Protein AF-U2TZR5-F1 (afdb_monomer)

pLDDT: mean 85.79, std 20.4, range [24.5, 98.44]

Secondary structure (DSSP, 8-state):
-----------TTSS--S---SS----SS-------HHHHHHH-SEEEHHHHHHTSS-HHHHHHHHHHHHHTTSEEEEETTEEEE-SGGGTTPPPPHHHHHHHH-TT-EE-THHHHHHHT--SS--SEEEEE-SS--S-EEETTEEEEE-S--TT--EEEEE-SSSEEEEE-HHHHHHHHHH-GGGTTSHHHHHHHHHT-S---HHHHHHHHHHH-HHHHHHHHHHHHHTTTTTT--HHHHHHHHHH--S--EESSS--SSPPPEETTTTEE-SS-HHHHHHTS---

Radius of gyration: 23.78 Å; Cα contacts (8 Å, |Δi|>4): 477; chains: 1; bounding box: 52×68×62 Å

Nearest PDB structures (foldseek):
  6y8q-assembly3_C  TM=6.034E-01  e=3.658E-07  Streptococcus agalactiae
  4v8m-assembly1_AU  TM=4.700E-01  e=5.385E-01  Trypanosoma brucei brucei TREU927
  4v5o-assembly2_B8  TM=5.697E-01  e=1.420E+00  Tetrahymena thermophila
  6hlu-assembly1_B  TM=2.955E-01  e=1.341E+00  Chlorobaculum tepidum
  3qfi-assembly1_A  TM=4.313E-01  e=9.327E+00  Enterococcus faecalis

Solvent-accessible surface area (backbone atoms only — not comparable to full-atom values): 16347 Å² total; per-residue (Å²): 139,85,82,87,82,82,89,79,89,82,70,95,78,80,83,84,83,83,84,76,68,98,63,88,81,79,85,85,77,90,75,73,55,77,46,56,70,72,59,50,37,49,72,39,54,38,40,28,54,67,60,52,39,72,38,34,86,44,51,70,59,50,50,53,51,48,55,50,32,41,76,70,57,37,27,46,77,58,50,96,59,33,34,31,30,33,28,73,86,30,46,94,50,85,78,61,65,68,48,47,48,36,37,71,30,82,76,25,29,25,29,35,40,35,21,30,50,73,72,72,29,40,76,69,88,76,59,52,47,30,24,19,23,87,78,50,85,68,63,51,62,51,96,84,32,37,38,38,51,75,44,60,43,82,88,64,52,64,43,81,42,82,52,97,91,49,76,42,41,21,38,31,74,48,46,32,42,53,44,11,52,74,37,10,78,66,21,77,26,49,59,43,21,43,29,16,52,38,51,54,82,69,68,60,66,67,66,29,48,56,55,31,66,76,74,30,37,66,43,22,24,52,52,40,50,52,45,64,78,37,21,76,79,49,65,55,54,70,67,58,53,49,56,31,55,73,51,42,70,91,62,78,35,67,47,46,76,66,74,84,61,65,62,16,68,44,74,93,43,35,26,35,36,27,34,37,57,71,61,56,53,68,35,50,53,81,131

Mean predicted aligned error: 9.09 Å

Structure (mmCIF, N/CA/C/O backbone):
data_AF-U2TZR5-F1
#
_entry.id   AF-U2TZR5-F1
#
loop_
_atom_site.group_PDB
_atom_site.id
_atom_site.type_symbol
_atom_site.label_atom_id
_atom_site.label_alt_id
_atom_site.label_comp_id
_atom_site.label_asym_id
_atom_site.label_entity_id
_atom_site.label_seq_id
_atom_site.pdbx_PDB_ins_code
_atom_site.Cartn_x
_atom_site.Cartn_y
_atom_site.Cartn_z
_atom_site.occupancy
_atom_site.B_iso_or_equiv
_atom_site.auth_seq_id
_atom_site.auth_comp_id
_atom_site.auth_asym_id
_atom_site.auth_atom_id
_atom_site.pdbx_PDB_model_num
ATOM 1 N N . MET A 1 1 ? 29.281 -45.669 33.051 1.00 38.19 1 MET A N 1
ATOM 2 C CA . MET A 1 1 ? 28.659 -46.250 31.844 1.00 38.19 1 MET A CA 1
ATOM 3 C C . MET A 1 1 ? 28.143 -45.083 31.030 1.00 38.19 1 MET A C 1
ATOM 5 O O . MET A 1 1 ? 27.002 -44.676 31.190 1.00 38.19 1 MET A O 1
ATOM 9 N N . ASP A 1 2 ? 29.048 -44.494 30.255 1.00 24.50 2 ASP A N 1
ATOM 10 C CA . ASP A 1 2 ? 28.760 -43.430 29.301 1.00 24.50 2 ASP A CA 1
ATOM 11 C C . ASP A 1 2 ? 28.248 -44.060 28.008 1.00 24.50 2 ASP A C 1
ATOM 13 O O . ASP A 1 2 ? 28.878 -44.978 27.479 1.00 24.50 2 ASP A O 1
ATOM 17 N N . VAL A 1 3 ? 27.125 -43.567 27.488 1.00 27.56 3 VAL A N 1
ATOM 18 C CA . VAL A 1 3 ? 26.681 -43.881 26.127 1.00 27.56 3 VAL A CA 1
ATOM 19 C C . VAL A 1 3 ? 26.650 -42.586 25.335 1.00 27.56 3 VAL A C 1
ATOM 21 O O . VAL A 1 3 ? 25.761 -41.749 25.458 1.00 27.56 3 VAL A O 1
ATOM 24 N N . ILE A 1 4 ? 27.696 -42.448 24.531 1.00 26.19 4 ILE A N 1
ATOM 25 C CA . ILE A 1 4 ? 27.859 -41.486 23.451 1.00 26.19 4 ILE A CA 1
ATOM 26 C C . ILE A 1 4 ? 26.899 -41.883 22.324 1.00 26.19 4 ILE A C 1
ATOM 28 O O . ILE A 1 4 ? 26.970 -43.008 21.832 1.00 26.19 4 ILE A O 1
ATOM 32 N N . VAL A 1 5 ? 26.066 -40.952 21.858 1.00 29.94 5 VAL A N 1
ATOM 33 C CA . VAL A 1 5 ? 25.403 -41.056 20.549 1.00 29.94 5 VAL A CA 1
ATOM 34 C C . VAL A 1 5 ? 25.753 -39.808 19.741 1.00 29.94 5 VAL A C 1
ATOM 36 O O . VAL A 1 5 ? 25.365 -38.691 20.075 1.00 29.94 5 VAL A O 1
ATOM 39 N N . ARG A 1 6 ? 26.554 -40.017 18.694 1.00 25.86 6 ARG A N 1
ATOM 40 C CA . ARG A 1 6 ? 26.785 -39.093 17.572 1.00 25.86 6 ARG A CA 1
ATOM 41 C C . ARG A 1 6 ? 25.861 -39.484 16.409 1.00 25.86 6 ARG A C 1
ATOM 43 O O . ARG A 1 6 ? 25.308 -40.579 16.451 1.00 25.86 6 ARG A O 1
ATOM 50 N N . VAL A 1 7 ? 25.879 -38.651 15.351 1.00 27.39 7 VAL A N 1
ATOM 51 C CA . VAL A 1 7 ? 25.349 -38.849 13.972 1.00 27.39 7 VAL A CA 1
ATOM 52 C C . VAL A 1 7 ? 23.931 -38.245 13.806 1.00 27.39 7 VAL A C 1
ATOM 54 O O . VAL A 1 7 ? 23.045 -38.584 14.572 1.00 27.39 7 VAL A O 1
ATOM 57 N N . ASP A 1 8 ? 23.586 -37.329 12.887 1.00 27.11 8 ASP A N 1
ATOM 58 C CA . ASP A 1 8 ? 24.274 -36.698 11.749 1.00 27.11 8 ASP A CA 1
ATOM 59 C C . ASP A 1 8 ? 23.572 -35.396 11.303 1.00 27.11 8 ASP A C 1
ATOM 61 O O . ASP A 1 8 ? 22.399 -35.147 11.584 1.00 27.11 8 ASP A O 1
ATOM 65 N N . ALA A 1 9 ? 24.309 -34.582 10.543 1.00 32.75 9 ALA A N 1
ATOM 66 C CA . ALA A 1 9 ? 23.881 -33.338 9.914 1.00 32.75 9 ALA A CA 1
ATOM 67 C C . ALA A 1 9 ? 22.768 -33.536 8.860 1.00 32.75 9 ALA A C 1
ATOM 69 O O . ALA A 1 9 ? 23.010 -33.994 7.742 1.00 32.75 9 ALA A O 1
ATOM 70 N N . ILE A 1 10 ? 21.548 -33.091 9.170 1.00 33.12 10 ILE A N 1
ATOM 71 C CA . ILE A 1 10 ? 20.431 -33.056 8.216 1.00 33.12 10 ILE A CA 1
ATOM 72 C C . ILE A 1 10 ? 20.417 -31.709 7.473 1.00 33.12 10 ILE A C 1
ATOM 74 O O . ILE A 1 10 ? 19.797 -30.729 7.866 1.00 33.12 10 ILE A O 1
ATOM 78 N N . ASN A 1 11 ? 21.174 -31.698 6.376 1.00 30.70 11 ASN A N 1
ATOM 79 C CA . ASN A 1 11 ? 20.812 -31.217 5.038 1.00 30.70 11 ASN A CA 1
ATOM 80 C C . ASN A 1 11 ? 19.873 -29.984 4.917 1.00 30.70 11 ASN A C 1
ATOM 82 O O . ASN A 1 11 ? 18.652 -30.098 4.801 1.00 30.70 11 ASN A O 1
ATOM 86 N N . VAL A 1 12 ? 20.485 -28.803 4.766 1.00 31.59 12 VAL A N 1
ATOM 87 C CA . VAL A 1 12 ? 19.893 -27.463 4.524 1.00 31.59 12 VAL A CA 1
ATOM 88 C C . VAL A 1 12 ? 19.265 -27.311 3.111 1.00 31.59 12 VAL A C 1
ATOM 90 O O . VAL A 1 12 ? 19.147 -26.218 2.569 1.00 31.59 12 VAL A O 1
ATOM 93 N N . LYS A 1 13 ? 18.824 -28.400 2.465 1.00 29.19 13 LYS A N 1
ATOM 94 C CA . LYS A 1 13 ? 18.259 -28.383 1.094 1.00 29.19 13 LYS A CA 1
ATOM 95 C C . LYS A 1 13 ? 16.731 -28.467 1.000 1.00 29.19 13 LYS A C 1
ATOM 97 O O . LYS A 1 13 ? 16.208 -28.547 -0.107 1.00 29.19 13 LYS A O 1
ATOM 102 N N . LYS A 1 14 ? 15.992 -28.413 2.113 1.00 28.45 14 LYS A N 1
ATOM 103 C CA . LYS A 1 14 ? 14.524 -28.600 2.104 1.00 28.45 14 LYS A CA 1
ATOM 104 C C . LYS A 1 14 ? 13.657 -27.334 2.209 1.00 28.45 14 LYS A C 1
ATOM 106 O O . LYS A 1 14 ? 12.441 -27.464 2.214 1.00 28.45 14 LYS A O 1
ATOM 111 N N . LEU A 1 15 ? 14.231 -26.127 2.211 1.00 28.73 15 LEU A N 1
ATOM 112 C CA . LEU A 1 15 ? 13.479 -24.871 2.431 1.00 28.73 15 LEU A CA 1
ATOM 113 C C . LEU A 1 15 ? 13.292 -23.962 1.197 1.00 28.73 15 LEU A C 1
ATOM 115 O O . LEU A 1 15 ? 12.726 -22.884 1.319 1.00 28.73 15 LEU A O 1
ATOM 119 N N . LEU A 1 16 ? 13.694 -24.387 -0.007 1.00 27.88 16 LEU A N 1
ATOM 120 C CA . LEU A 1 16 ? 13.649 -23.544 -1.221 1.00 27.88 16 LEU A CA 1
ATOM 121 C C . LEU A 1 16 ? 12.612 -23.968 -2.279 1.00 27.88 16 LEU A C 1
ATOM 123 O O . LEU A 1 16 ? 12.801 -23.714 -3.465 1.00 27.88 16 LEU A O 1
ATOM 127 N N . THR A 1 17 ? 11.501 -24.601 -1.886 1.00 28.70 17 THR A N 1
ATOM 128 C CA . THR A 1 17 ? 10.554 -25.180 -2.868 1.00 28.70 17 THR A CA 1
ATOM 129 C C . THR A 1 17 ? 9.122 -24.649 -2.773 1.00 28.70 17 THR A C 1
ATOM 131 O O . THR A 1 17 ? 8.192 -25.436 -2.891 1.00 28.70 17 THR A O 1
ATOM 134 N N . TYR A 1 18 ? 8.900 -23.336 -2.596 1.00 30.80 18 TYR A N 1
ATOM 135 C CA . TYR A 1 18 ? 7.525 -22.808 -2.736 1.00 30.80 18 TYR A CA 1
ATOM 136 C C . TYR A 1 18 ? 7.329 -21.399 -3.333 1.00 30.80 18 TYR A C 1
ATOM 138 O O . TYR A 1 18 ? 6.230 -20.863 -3.281 1.00 30.80 18 TYR A O 1
ATOM 146 N N . TYR A 1 19 ? 8.321 -20.819 -4.014 1.00 29.78 19 TYR A N 1
ATOM 147 C CA . TYR A 1 19 ? 8.097 -19.625 -4.847 1.00 29.78 19 TYR A CA 1
ATOM 148 C C . TYR A 1 19 ? 8.515 -19.890 -6.295 1.00 29.78 19 TYR A C 1
ATOM 150 O O . TYR A 1 19 ? 9.566 -19.456 -6.761 1.00 29.78 19 TYR A O 1
ATOM 158 N N . ARG A 1 20 ? 7.678 -20.638 -7.024 1.00 27.80 20 ARG A N 1
ATOM 159 C CA . ARG A 1 20 ? 7.744 -20.709 -8.488 1.00 27.80 20 ARG A CA 1
ATOM 160 C C . ARG A 1 20 ? 6.807 -19.656 -9.075 1.00 27.80 20 ARG A C 1
ATOM 162 O O . ARG A 1 20 ? 5.588 -19.762 -8.977 1.00 27.80 20 ARG A O 1
ATOM 169 N N . ASN A 1 21 ? 7.414 -18.667 -9.724 1.00 33.78 21 ASN A N 1
ATOM 170 C CA . ASN A 1 21 ? 6.799 -17.903 -10.804 1.00 33.78 21 ASN A CA 1
ATOM 171 C C . ASN A 1 21 ? 6.035 -18.845 -11.754 1.00 33.78 21 ASN A C 1
ATOM 173 O O . ASN A 1 21 ? 6.522 -19.949 -12.020 1.00 33.78 21 ASN A O 1
ATOM 177 N N . PRO A 1 22 ? 4.917 -18.417 -12.363 1.00 31.11 22 PRO A N 1
ATOM 178 C CA . PRO A 1 22 ? 4.344 -19.106 -13.508 1.00 31.11 22 PRO A CA 1
ATOM 179 C C . PRO A 1 22 ? 5.190 -18.803 -14.756 1.00 31.11 22 PRO A C 1
ATOM 181 O O . PRO A 1 22 ? 4.712 -18.239 -15.731 1.00 31.11 22 PRO A O 1
ATOM 184 N N . CYS A 1 23 ? 6.467 -19.175 -14.711 1.00 31.94 23 CYS A N 1
ATOM 185 C CA . CYS A 1 23 ? 7.265 -19.479 -15.884 1.00 31.94 23 CYS A CA 1
ATOM 186 C C . CYS A 1 23 ? 7.566 -20.970 -15.773 1.00 31.94 23 CYS A C 1
ATOM 188 O O . CYS A 1 23 ? 8.362 -21.419 -14.946 1.00 31.94 23 CYS A O 1
ATOM 190 N N . ILE A 1 24 ? 6.799 -21.726 -16.549 1.00 35.75 24 ILE A N 1
ATOM 191 C CA . ILE A 1 24 ? 6.865 -23.170 -16.735 1.00 35.75 24 ILE A CA 1
ATOM 192 C C . ILE A 1 24 ? 8.331 -23.620 -16.745 1.00 35.75 24 ILE A C 1
ATOM 194 O O . ILE A 1 24 ? 9.105 -23.243 -17.617 1.00 35.75 24 ILE A O 1
ATOM 198 N N . SER A 1 25 ? 8.708 -24.428 -15.757 1.00 29.80 25 SER A N 1
ATOM 199 C CA . SER A 1 25 ? 9.987 -25.134 -15.718 1.00 29.80 25 SER A CA 1
ATOM 200 C C . SER A 1 25 ? 9.704 -26.630 -15.714 1.00 29.80 25 SER A C 1
ATOM 202 O O . SER A 1 25 ? 9.516 -27.249 -14.663 1.00 29.80 25 SER A O 1
ATOM 204 N N . PHE A 1 26 ? 9.671 -27.189 -16.922 1.00 31.67 26 PHE A N 1
ATOM 205 C CA . PHE A 1 26 ? 9.946 -28.599 -17.159 1.00 31.67 26 PHE A CA 1
ATOM 206 C C . PHE A 1 26 ? 11.446 -28.738 -17.426 1.00 31.67 26 PHE A C 1
ATOM 208 O O . PHE A 1 26 ? 12.016 -27.986 -18.215 1.00 31.67 26 PHE A O 1
ATOM 215 N N . GLY A 1 27 ? 12.093 -29.633 -16.684 1.00 31.28 27 GLY A N 1
ATOM 216 C CA . GLY A 1 27 ? 13.523 -29.881 -16.788 1.00 31.28 27 GLY A CA 1
ATOM 217 C C . GLY A 1 27 ? 13.908 -30.641 -18.057 1.00 31.28 27 GLY A C 1
ATOM 218 O O . GLY A 1 27 ? 13.081 -31.322 -18.657 1.00 31.28 27 GLY A O 1
ATOM 219 N N . LEU A 1 28 ? 15.214 -30.571 -18.335 1.00 35.19 28 LEU A N 1
ATOM 220 C CA . LEU A 1 28 ? 16.012 -31.222 -19.385 1.00 35.19 28 LEU A CA 1
ATOM 221 C C . LEU A 1 28 ? 16.223 -30.381 -20.661 1.00 35.19 28 LEU A C 1
ATOM 223 O O . LEU A 1 28 ? 15.326 -30.187 -21.470 1.00 35.19 28 LEU A O 1
ATOM 227 N N . ARG A 1 29 ? 17.502 -30.002 -20.841 1.00 28.61 29 ARG A N 1
ATOM 228 C CA . ARG A 1 29 ? 18.141 -29.209 -21.914 1.00 28.61 29 ARG A CA 1
ATOM 229 C C . ARG A 1 29 ? 17.948 -27.695 -21.805 1.00 28.61 29 ARG A C 1
ATOM 231 O O . ARG A 1 29 ? 16.848 -27.187 -21.646 1.00 28.61 29 ARG A O 1
ATOM 238 N N . GLY A 1 30 ? 19.076 -26.985 -21.857 1.00 39.75 30 GLY A N 1
ATOM 239 C CA . GLY A 1 30 ? 19.127 -25.531 -21.834 1.00 39.75 30 GLY A CA 1
ATOM 240 C C . GLY A 1 30 ? 18.366 -24.951 -23.016 1.00 39.75 30 GLY A C 1
ATOM 241 O O . GLY A 1 30 ? 18.869 -24.946 -24.132 1.00 39.75 30 GLY A O 1
ATOM 242 N N . ASN A 1 31 ? 17.174 -24.435 -22.750 1.00 36.97 31 ASN A N 1
ATOM 243 C CA . ASN A 1 31 ? 16.564 -23.444 -23.613 1.00 36.97 31 ASN A CA 1
ATOM 244 C C . ASN A 1 31 ? 17.063 -22.092 -23.121 1.00 36.97 31 ASN A C 1
ATOM 246 O O . ASN A 1 31 ? 16.508 -21.497 -22.199 1.00 36.97 31 ASN A O 1
ATOM 250 N N . ILE A 1 32 ? 18.164 -21.644 -23.719 1.00 47.19 32 ILE A N 1
ATOM 251 C CA . ILE A 1 32 ? 18.474 -20.220 -23.799 1.00 47.19 32 ILE A CA 1
ATOM 252 C C . ILE A 1 32 ? 17.207 -19.595 -24.392 1.00 47.19 32 ILE A C 1
ATOM 254 O O . ILE A 1 32 ? 16.801 -19.968 -25.494 1.00 47.19 32 ILE A O 1
ATOM 258 N N . CYS A 1 33 ? 16.504 -18.749 -23.635 1.00 46.06 33 CYS A N 1
ATOM 259 C CA . CYS A 1 33 ? 15.428 -17.947 -24.206 1.00 46.06 33 CYS A CA 1
ATOM 260 C C . CYS A 1 33 ? 16.076 -17.047 -25.255 1.00 46.06 33 CYS A C 1
ATOM 262 O O . CYS A 1 33 ? 16.624 -16.008 -24.916 1.00 46.06 33 CYS A O 1
ATOM 264 N N . ASN A 1 34 ? 16.056 -17.476 -26.512 1.00 63.62 34 ASN A N 1
ATOM 265 C CA . ASN A 1 34 ? 16.569 -16.702 -27.624 1.00 63.62 34 ASN A CA 1
ATOM 266 C C . ASN A 1 34 ? 15.478 -15.721 -28.050 1.00 63.62 34 ASN A C 1
ATOM 268 O O . ASN A 1 34 ? 14.636 -16.026 -28.896 1.00 63.62 34 ASN A O 1
ATOM 272 N N . MET A 1 35 ? 15.420 -14.580 -27.369 1.00 78.62 35 MET A N 1
ATOM 273 C CA . MET A 1 35 ? 14.484 -13.515 -27.700 1.00 78.62 35 MET A CA 1
ATOM 274 C C . MET A 1 35 ? 15.238 -12.374 -28.364 1.00 78.62 35 MET A C 1
ATOM 276 O O . MET A 1 35 ? 16.292 -11.946 -27.898 1.00 78.62 35 MET A O 1
ATOM 280 N N . LYS A 1 36 ? 14.673 -11.825 -29.440 1.00 88.81 36 LYS A N 1
ATOM 281 C CA . LYS A 1 36 ? 15.220 -10.607 -30.041 1.00 88.81 36 LYS A CA 1
ATOM 282 C C . LYS A 1 36 ? 15.015 -9.430 -29.087 1.00 88.81 36 LYS A C 1
ATOM 284 O O . LYS A 1 36 ? 13.962 -9.299 -28.467 1.00 88.81 36 LYS A O 1
ATOM 289 N N . PHE A 1 37 ? 15.983 -8.518 -29.033 1.00 91.88 37 PHE A N 1
ATOM 290 C CA . PHE A 1 37 ? 15.908 -7.320 -28.190 1.00 91.88 37 PHE A CA 1
ATOM 291 C C . PHE A 1 37 ? 14.620 -6.509 -28.408 1.00 91.88 37 PHE A C 1
ATOM 293 O O . PHE A 1 37 ? 13.953 -6.130 -27.448 1.00 91.88 37 PHE A O 1
ATOM 300 N N . THR A 1 38 ? 14.236 -6.283 -29.669 1.00 91.50 38 THR A N 1
ATOM 301 C CA . THR A 1 38 ? 13.017 -5.538 -30.030 1.00 91.50 38 THR A CA 1
ATOM 302 C C . THR A 1 38 ? 11.746 -6.234 -29.546 1.00 91.50 38 THR A C 1
ATOM 304 O O . THR A 1 38 ? 10.827 -5.585 -29.050 1.00 91.50 38 THR A O 1
ATOM 307 N N . GLU A 1 39 ? 11.715 -7.565 -29.617 1.00 91.88 39 GLU A N 1
ATOM 308 C CA . GLU A 1 39 ? 10.614 -8.369 -29.096 1.00 91.88 39 GLU A CA 1
ATOM 309 C C . GLU A 1 39 ? 10.519 -8.248 -27.570 1.00 91.88 39 GLU A C 1
ATOM 311 O O . GLU A 1 39 ? 9.428 -8.027 -27.040 1.00 91.88 39 GLU A O 1
ATOM 316 N N . TYR A 1 40 ? 11.652 -8.298 -26.863 1.00 92.69 40 TYR A N 1
ATOM 317 C CA . TYR A 1 40 ? 11.682 -8.174 -25.406 1.00 92.69 40 TYR A CA 1
ATOM 318 C C . TYR A 1 40 ? 11.085 -6.851 -24.930 1.00 92.69 40 TYR A C 1
ATOM 320 O O . TYR A 1 40 ? 10.188 -6.852 -24.081 1.00 92.69 40 TYR A O 1
ATOM 328 N N . ILE A 1 41 ? 11.541 -5.731 -25.500 1.00 93.19 41 ILE A N 1
ATOM 329 C CA . ILE A 1 41 ? 11.072 -4.398 -25.100 1.00 93.19 41 ILE A CA 1
ATOM 330 C C . ILE A 1 41 ? 9.608 -4.159 -25.505 1.00 93.19 41 ILE A C 1
ATOM 332 O O . ILE A 1 41 ? 8.894 -3.464 -24.800 1.00 93.19 41 ILE A O 1
ATOM 336 N N . SER A 1 42 ? 9.106 -4.811 -26.560 1.00 91.38 42 SER A N 1
ATOM 337 C CA . SER A 1 42 ? 7.679 -4.742 -26.927 1.00 91.38 42 SER A CA 1
ATOM 338 C C . SER A 1 42 ? 6.754 -5.500 -25.958 1.00 91.38 42 SER A C 1
ATOM 340 O O . SER A 1 42 ? 5.561 -5.201 -25.849 1.00 91.38 42 SER A O 1
ATOM 342 N N . LYS A 1 43 ? 7.294 -6.489 -25.229 1.00 90.44 43 LYS A N 1
ATOM 343 C CA . LYS A 1 43 ? 6.536 -7.325 -24.286 1.00 90.44 43 LYS A CA 1
ATOM 344 C C . LYS A 1 43 ? 6.620 -6.819 -22.848 1.00 90.44 43 LYS A C 1
ATOM 346 O O . LYS A 1 43 ? 5.615 -6.908 -22.145 1.00 90.44 43 LYS A O 1
ATOM 351 N N . HIS A 1 44 ? 7.748 -6.243 -22.437 1.00 90.38 44 HIS A N 1
ATOM 352 C CA . HIS A 1 44 ? 7.992 -5.814 -21.057 1.00 90.38 44 HIS A CA 1
ATOM 353 C C . HIS A 1 44 ? 8.051 -4.288 -20.946 1.00 90.38 44 HIS A C 1
ATOM 355 O O . HIS A 1 44 ? 8.993 -3.667 -21.433 1.00 90.38 44 HIS A O 1
ATOM 361 N N . GLN A 1 45 ? 7.067 -3.686 -20.268 1.00 91.62 45 GLN A N 1
ATOM 362 C CA . GLN A 1 45 ? 7.030 -2.230 -20.099 1.00 91.62 45 GLN A CA 1
ATOM 363 C C . GLN A 1 45 ? 8.080 -1.741 -19.103 1.00 91.62 45 GLN A C 1
ATOM 365 O O . GLN A 1 45 ? 8.707 -0.725 -19.355 1.00 91.62 45 GLN A O 1
ATOM 370 N N . ALA A 1 46 ? 8.290 -2.451 -17.995 1.00 93.94 46 ALA A N 1
ATOM 371 C CA . ALA A 1 46 ? 9.316 -2.149 -17.003 1.00 93.94 46 ALA A CA 1
ATOM 372 C C . ALA A 1 46 ? 10.149 -3.407 -16.734 1.00 93.94 46 ALA A C 1
ATOM 374 O O . ALA A 1 46 ? 9.604 -4.506 -16.625 1.00 93.94 46 ALA A O 1
ATOM 375 N N . PHE A 1 47 ? 11.473 -3.270 -16.681 1.00 94.56 47 PHE A N 1
ATOM 376 C CA . PHE A 1 47 ? 12.391 -4.399 -16.513 1.00 94.56 47 PHE A CA 1
ATOM 377 C C . PHE A 1 47 ? 13.771 -3.947 -16.037 1.00 94.56 47 PHE A C 1
ATOM 379 O O . PHE A 1 47 ? 14.149 -2.780 -16.151 1.00 94.56 47 PHE A O 1
ATOM 386 N N . THR A 1 48 ? 14.565 -4.890 -15.530 1.00 96.00 48 THR A N 1
ATOM 387 C CA . THR A 1 48 ? 15.951 -4.612 -15.149 1.00 96.00 48 THR A CA 1
ATOM 388 C C . THR A 1 48 ? 16.918 -4.870 -16.295 1.00 96.00 48 THR A C 1
ATOM 390 O O . THR A 1 48 ? 16.680 -5.709 -17.165 1.00 96.00 48 THR A O 1
ATOM 393 N N . THR A 1 49 ? 18.064 -4.187 -16.275 1.00 94.94 49 THR A N 1
ATOM 394 C CA . THR A 1 49 ? 19.165 -4.498 -17.198 1.00 94.94 49 THR A CA 1
ATOM 395 C C . THR A 1 49 ? 19.608 -5.952 -17.037 1.00 94.94 49 THR A C 1
ATOM 397 O O . THR A 1 49 ? 19.842 -6.617 -18.034 1.00 94.94 49 THR A O 1
ATOM 400 N N . GLY A 1 50 ? 19.661 -6.470 -15.805 1.00 93.25 50 GLY A N 1
ATOM 401 C CA . GLY A 1 50 ? 20.020 -7.868 -15.547 1.00 93.25 50 GLY A CA 1
ATOM 402 C C . GLY A 1 50 ? 19.046 -8.862 -16.183 1.00 93.25 50 GLY A C 1
ATOM 403 O O . GLY A 1 50 ? 19.488 -9.790 -16.853 1.00 93.25 50 GLY A O 1
ATOM 404 N N . ALA A 1 51 ? 17.735 -8.636 -16.039 1.00 92.81 51 ALA A N 1
ATOM 405 C CA . ALA A 1 51 ? 16.708 -9.482 -16.650 1.00 92.81 51 ALA A CA 1
ATOM 406 C C . ALA A 1 51 ? 16.766 -9.441 -18.183 1.00 92.81 51 ALA A C 1
ATOM 408 O O . ALA A 1 51 ? 16.681 -10.485 -18.822 1.00 92.81 51 ALA A O 1
ATOM 409 N N . LEU A 1 52 ? 16.984 -8.253 -18.759 1.00 94.69 52 LEU A N 1
ATOM 410 C CA . LEU A 1 52 ? 17.199 -8.106 -20.195 1.00 94.69 52 LEU A CA 1
ATOM 411 C C . LEU A 1 52 ? 18.423 -8.913 -20.649 1.00 94.69 52 LEU A C 1
ATOM 413 O O . LEU A 1 52 ? 18.295 -9.721 -21.557 1.00 94.69 52 LEU A O 1
ATOM 417 N N . MET A 1 53 ? 19.589 -8.736 -20.019 1.00 94.00 53 MET A N 1
ATOM 418 C CA . MET A 1 53 ? 20.813 -9.442 -20.432 1.00 94.00 53 MET A CA 1
ATOM 419 C C . MET A 1 53 ? 20.684 -10.961 -20.294 1.00 94.00 53 MET A C 1
ATOM 421 O O . MET A 1 53 ? 21.188 -11.689 -21.140 1.00 94.00 53 MET A O 1
ATOM 425 N N . ALA A 1 54 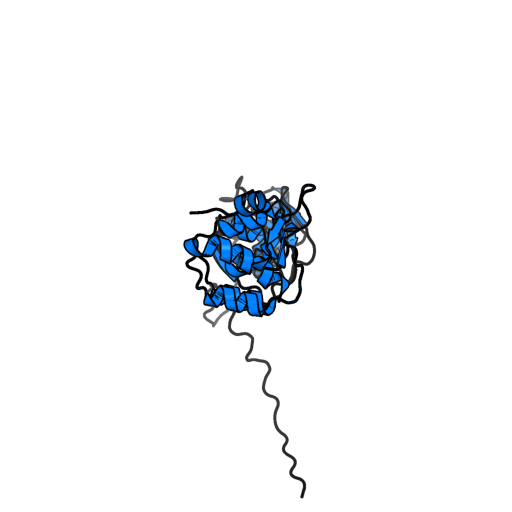? 19.990 -11.438 -19.259 1.00 91.81 54 ALA A N 1
ATOM 426 C CA . ALA A 1 54 ? 19.740 -12.862 -19.049 1.00 91.81 54 ALA A CA 1
ATOM 427 C C . ALA A 1 54 ? 18.790 -13.480 -20.092 1.00 91.81 54 ALA A C 1
ATOM 429 O O . ALA A 1 54 ? 18.787 -14.695 -20.266 1.00 91.81 54 ALA A O 1
ATOM 430 N N . ALA A 1 55 ? 17.982 -12.661 -20.770 1.00 91.19 55 ALA A N 1
ATOM 431 C CA . ALA A 1 55 ? 17.031 -13.096 -21.789 1.00 91.19 55 ALA A CA 1
ATOM 432 C C . ALA A 1 55 ? 17.587 -13.035 -23.224 1.00 91.19 55 ALA A C 1
ATOM 434 O O . ALA A 1 55 ? 16.831 -13.271 -24.162 1.00 91.19 55 ALA A O 1
ATOM 435 N N . MET A 1 56 ? 18.858 -12.661 -23.407 1.00 90.69 56 MET A N 1
ATOM 436 C CA . MET A 1 56 ? 19.486 -12.454 -24.717 1.00 90.69 56 MET A CA 1
ATOM 437 C C . MET A 1 56 ? 20.612 -13.468 -24.944 1.00 90.69 56 MET A C 1
ATOM 439 O O . MET A 1 56 ? 21.336 -13.808 -24.012 1.00 90.69 56 MET A O 1
ATOM 443 N N . ASP A 1 57 ? 20.826 -13.873 -26.198 1.00 86.06 57 ASP A N 1
ATOM 444 C CA . ASP A 1 57 ? 21.920 -14.785 -26.578 1.00 86.06 57 ASP A CA 1
ATOM 445 C C . ASP A 1 57 ? 23.316 -14.186 -26.347 1.00 86.06 57 ASP A C 1
ATOM 447 O O . ASP A 1 57 ? 24.258 -14.882 -25.973 1.00 86.06 57 ASP A O 1
ATOM 451 N N . SER A 1 58 ? 23.464 -12.882 -26.600 1.00 90.12 58 SER A N 1
ATOM 452 C CA . SER A 1 58 ? 24.727 -12.156 -26.464 1.00 90.12 58 SER A CA 1
ATOM 453 C C . SER A 1 58 ? 24.532 -10.916 -25.591 1.00 90.12 58 SER A C 1
ATOM 455 O O . SER A 1 58 ? 24.002 -9.907 -26.072 1.00 90.12 58 SER A O 1
ATOM 457 N N . PRO A 1 59 ? 24.995 -10.942 -24.326 1.00 89.06 59 PRO A N 1
ATOM 458 C CA . PRO A 1 59 ? 24.924 -9.788 -23.432 1.00 89.06 59 PRO A CA 1
ATOM 459 C C . PRO A 1 59 ? 25.643 -8.552 -23.988 1.00 89.06 59 PRO A C 1
ATOM 461 O O . PRO A 1 59 ? 25.174 -7.431 -23.820 1.00 89.06 59 PRO A O 1
ATOM 464 N N . VAL A 1 60 ? 26.753 -8.749 -24.708 1.00 90.69 60 VAL A N 1
ATOM 465 C CA . VAL A 1 60 ? 27.527 -7.654 -25.317 1.00 90.69 60 VAL A CA 1
ATOM 466 C C . VAL A 1 60 ? 26.725 -6.964 -26.423 1.00 90.69 60 VAL A C 1
ATOM 468 O O . VAL A 1 60 ? 26.648 -5.735 -26.457 1.00 90.69 60 VAL A O 1
ATOM 471 N N . ALA A 1 61 ? 26.086 -7.741 -27.305 1.00 91.50 61 ALA A N 1
ATOM 472 C CA . ALA A 1 61 ? 25.235 -7.188 -28.358 1.00 91.50 61 ALA A CA 1
ATOM 473 C C . ALA A 1 61 ? 23.992 -6.503 -27.768 1.00 91.50 61 ALA A C 1
ATOM 475 O O . ALA A 1 61 ? 23.643 -5.394 -28.174 1.00 91.50 61 ALA A O 1
ATOM 476 N N . ALA A 1 62 ? 23.368 -7.119 -26.759 1.00 92.75 62 ALA A N 1
ATOM 477 C CA . ALA A 1 62 ? 22.224 -6.550 -26.056 1.00 92.75 62 ALA A CA 1
ATOM 478 C C . ALA A 1 62 ? 22.568 -5.229 -25.350 1.00 92.75 62 ALA A C 1
ATOM 480 O O . ALA A 1 62 ? 21.751 -4.309 -25.329 1.00 92.75 62 ALA A O 1
ATOM 481 N N . GLU A 1 63 ? 23.782 -5.084 -24.814 1.00 93.62 63 GLU A N 1
ATOM 482 C CA . GLU A 1 63 ? 24.234 -3.825 -24.224 1.00 93.62 63 GLU A CA 1
ATOM 483 C C . GLU A 1 63 ? 24.389 -2.717 -25.273 1.00 93.62 63 GLU A C 1
ATOM 485 O O . GLU A 1 63 ? 23.955 -1.585 -25.040 1.00 93.62 63 GLU A O 1
ATOM 490 N N . GLN A 1 64 ? 24.958 -3.028 -26.442 1.00 94.31 64 GLN A N 1
ATOM 491 C CA . GLN A 1 64 ? 25.044 -2.073 -27.551 1.00 94.31 64 GLN A CA 1
ATOM 492 C C . GLN A 1 64 ? 23.646 -1.646 -28.023 1.00 94.31 64 GLN A C 1
ATOM 494 O O . GLN A 1 64 ? 23.365 -0.448 -28.099 1.00 94.31 64 GLN A O 1
ATOM 499 N N . GLN A 1 65 ? 22.740 -2.607 -28.225 1.00 94.94 65 GLN A N 1
ATOM 500 C CA . GLN A 1 65 ? 21.348 -2.344 -28.602 1.00 94.94 65 GLN A CA 1
ATOM 501 C C . GLN A 1 65 ? 20.604 -1.523 -27.545 1.00 94.94 65 GLN A C 1
ATOM 503 O O . GLN A 1 65 ? 19.874 -0.596 -27.889 1.00 94.94 65 GLN A O 1
ATOM 508 N N . LEU A 1 66 ? 20.836 -1.788 -26.257 1.00 95.81 66 LEU A N 1
ATOM 509 C CA . LEU A 1 66 ? 20.270 -0.995 -25.170 1.00 95.81 66 LEU A CA 1
ATOM 510 C C . LEU A 1 66 ? 20.768 0.454 -25.206 1.00 95.81 66 LEU A C 1
ATOM 512 O O . LEU A 1 66 ? 19.972 1.375 -25.028 1.00 95.81 66 LEU A O 1
ATOM 516 N N . ARG A 1 67 ? 22.067 0.684 -25.439 1.00 95.31 67 ARG A N 1
ATOM 517 C CA . ARG A 1 67 ? 22.624 2.045 -25.557 1.00 95.31 67 ARG A CA 1
ATOM 518 C C . ARG A 1 67 ? 21.994 2.800 -26.725 1.00 95.31 67 ARG A C 1
ATOM 520 O O . ARG A 1 67 ? 21.656 3.972 -26.574 1.00 95.31 67 ARG A O 1
ATOM 527 N N . GLU A 1 68 ? 21.809 2.136 -27.862 1.00 95.06 68 GLU A N 1
ATOM 528 C CA . GLU A 1 68 ? 21.122 2.719 -29.016 1.00 95.06 68 GLU A CA 1
ATOM 529 C C . GLU A 1 68 ? 19.646 3.002 -28.736 1.00 95.06 68 GLU A C 1
ATOM 531 O O . GLU A 1 68 ? 19.175 4.096 -29.035 1.00 95.06 68 GLU A O 1
ATOM 536 N N . ALA A 1 69 ? 18.922 2.059 -28.131 1.00 94.88 69 ALA A N 1
ATOM 537 C CA . ALA A 1 69 ? 17.505 2.211 -27.810 1.00 94.88 69 ALA A CA 1
ATOM 538 C C . ALA A 1 69 ? 17.255 3.347 -26.812 1.00 94.88 69 ALA A C 1
ATOM 540 O O . ALA A 1 69 ? 16.295 4.099 -26.972 1.00 94.88 69 ALA A O 1
ATOM 541 N N . VAL A 1 70 ? 18.148 3.516 -25.830 1.00 96.06 70 VAL A N 1
ATOM 542 C CA . VAL A 1 70 ? 18.115 4.657 -24.906 1.00 96.06 70 VAL A CA 1
ATOM 543 C C . VAL A 1 70 ? 18.382 5.967 -25.642 1.00 96.06 70 VAL A C 1
ATOM 545 O O . VAL A 1 70 ? 17.659 6.935 -25.438 1.00 96.06 70 VAL A O 1
ATOM 548 N N . ARG A 1 71 ? 19.366 6.002 -26.552 1.00 95.62 71 ARG A N 1
ATOM 549 C CA . ARG A 1 71 ? 19.654 7.197 -27.365 1.00 95.62 71 ARG A CA 1
ATOM 550 C C . ARG A 1 71 ? 18.480 7.584 -28.272 1.00 95.62 71 ARG A C 1
ATOM 552 O O . ARG A 1 71 ? 18.256 8.766 -28.490 1.00 95.62 71 ARG A O 1
ATOM 559 N N . ARG A 1 72 ? 17.749 6.597 -28.800 1.00 93.75 72 ARG A N 1
ATOM 560 C CA . ARG A 1 72 ? 16.571 6.792 -29.664 1.00 93.75 72 ARG A CA 1
ATOM 561 C C . ARG A 1 72 ? 15.279 7.085 -28.888 1.00 93.75 72 ARG A C 1
ATOM 563 O O . ARG A 1 72 ? 14.273 7.377 -29.518 1.00 93.75 72 ARG A O 1
ATOM 570 N N . GLY A 1 73 ? 15.276 6.974 -27.558 1.00 93.06 73 GLY A N 1
ATOM 571 C CA . GLY A 1 73 ? 14.079 7.176 -26.729 1.00 93.06 73 GLY A CA 1
ATOM 572 C C . GLY A 1 73 ? 13.078 6.010 -26.7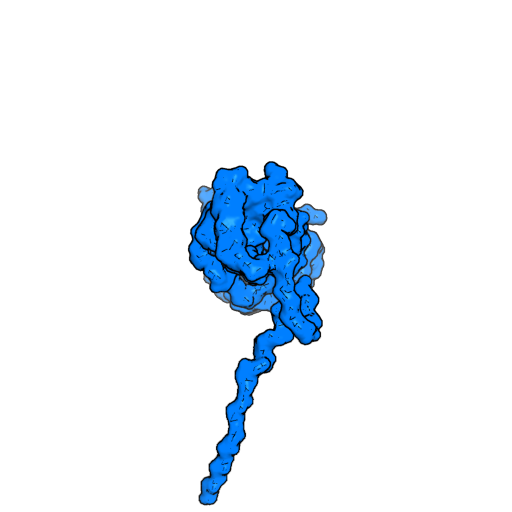33 1.00 93.06 73 GLY A C 1
ATOM 573 O O . GLY A 1 73 ? 11.998 6.127 -26.160 1.00 93.06 73 GLY A O 1
ATOM 574 N N . SER A 1 74 ? 13.424 4.867 -27.336 1.00 93.25 74 SER A N 1
ATOM 575 C CA . SER A 1 74 ? 12.592 3.649 -27.312 1.00 93.25 74 SER A CA 1
ATOM 576 C C . SER A 1 74 ? 12.674 2.902 -25.973 1.00 93.25 74 SER A C 1
ATOM 578 O O . SER A 1 74 ? 11.851 2.033 -25.683 1.00 93.25 74 SER A O 1
ATOM 580 N N . VAL A 1 75 ? 13.685 3.215 -25.159 1.00 96.06 75 VAL A N 1
ATOM 581 C CA . VAL A 1 75 ? 13.841 2.751 -23.777 1.00 96.06 75 VAL A CA 1
ATOM 582 C C . VAL A 1 75 ? 14.282 3.934 -22.923 1.00 96.06 75 VAL A C 1
ATOM 584 O O . VAL A 1 75 ? 15.196 4.664 -23.289 1.00 96.06 75 VAL A O 1
ATOM 587 N N . GLU A 1 76 ? 13.679 4.098 -21.757 1.00 95.81 76 GLU A N 1
ATOM 588 C CA . GLU A 1 76 ? 13.999 5.150 -20.801 1.00 95.81 76 GLU A CA 1
ATOM 589 C C . GLU A 1 76 ? 14.621 4.552 -19.534 1.00 95.81 76 GLU A C 1
ATOM 591 O O . GLU A 1 76 ? 14.289 3.443 -19.106 1.00 95.81 76 GLU A O 1
ATOM 596 N N . ARG A 1 77 ? 15.562 5.277 -18.924 1.00 96.00 77 ARG A N 1
ATOM 597 C CA . ARG A 1 77 ? 16.187 4.875 -17.660 1.00 96.00 77 ARG A CA 1
ATOM 598 C C . ARG A 1 77 ? 15.412 5.470 -16.494 1.00 96.00 77 ARG A C 1
ATOM 600 O O . ARG A 1 77 ? 15.411 6.680 -16.325 1.00 96.00 77 ARG A O 1
ATOM 607 N N . VAL A 1 78 ? 14.849 4.603 -15.657 1.00 95.88 78 VAL A N 1
ATOM 608 C CA . VAL A 1 78 ? 14.224 4.991 -14.382 1.00 95.88 78 VAL A CA 1
ATOM 609 C C . VAL A 1 78 ? 15.308 5.312 -13.356 1.00 95.88 78 VAL A C 1
ATOM 611 O O . VAL A 1 78 ? 15.323 6.361 -12.728 1.00 95.88 78 VAL A O 1
ATOM 614 N N . ARG A 1 79 ? 16.257 4.385 -13.196 1.00 94.62 79 ARG A N 1
ATOM 615 C CA . ARG A 1 79 ? 17.457 4.511 -12.356 1.00 94.62 79 ARG A CA 1
ATOM 616 C C . ARG A 1 79 ? 18.499 3.506 -12.826 1.00 94.62 79 ARG A C 1
ATOM 618 O O . ARG A 1 79 ? 18.253 2.713 -13.735 1.00 94.62 79 ARG A O 1
ATOM 625 N N . ARG A 1 80 ? 19.677 3.486 -12.197 1.00 91.88 80 ARG A N 1
ATOM 626 C CA . ARG A 1 80 ? 20.702 2.482 -12.518 1.00 91.88 80 ARG A CA 1
ATOM 627 C C . ARG A 1 80 ? 20.117 1.068 -12.400 1.00 91.88 80 ARG A C 1
ATOM 629 O O . ARG A 1 80 ? 19.690 0.665 -11.321 1.00 91.88 80 ARG A O 1
ATOM 636 N N . GLY A 1 81 ? 20.137 0.337 -13.513 1.00 93.25 81 GLY A N 1
ATOM 637 C CA . GLY A 1 81 ? 19.686 -1.051 -13.599 1.00 93.25 81 GLY A CA 1
ATOM 638 C C . GLY A 1 81 ? 18.183 -1.251 -13.806 1.00 93.25 81 GLY A C 1
ATOM 639 O O . GLY A 1 81 ? 17.793 -2.397 -13.989 1.00 93.25 81 GLY A O 1
ATOM 640 N N . LEU A 1 82 ? 17.365 -0.190 -13.818 1.00 96.69 82 LEU A N 1
ATOM 641 C CA . LEU A 1 82 ? 15.910 -0.252 -14.001 1.00 96.69 82 LEU A CA 1
ATOM 642 C C . LEU A 1 82 ? 15.489 0.608 -15.194 1.00 96.69 82 LEU A C 1
ATOM 644 O O . LEU A 1 82 ? 15.862 1.781 -15.300 1.00 96.69 82 LEU A O 1
ATOM 648 N N . LEU A 1 83 ? 14.734 0.004 -16.100 1.00 96.62 83 LEU A N 1
ATOM 649 C CA . LEU A 1 83 ? 14.428 0.527 -17.422 1.00 96.62 83 LEU A CA 1
ATOM 650 C C . LEU A 1 83 ? 12.933 0.419 -17.692 1.00 96.62 83 LEU A C 1
ATOM 652 O O . LEU A 1 83 ? 12.260 -0.476 -17.178 1.00 96.62 83 LEU A O 1
ATOM 656 N N . VAL A 1 84 ? 12.450 1.310 -18.547 1.00 95.81 84 VAL A N 1
ATOM 657 C CA . VAL A 1 84 ? 11.090 1.300 -19.071 1.00 95.81 84 VAL A CA 1
ATOM 658 C C . VAL A 1 84 ? 11.145 1.289 -20.593 1.00 95.81 84 VAL A C 1
ATOM 660 O O . VAL A 1 84 ? 11.893 2.060 -21.185 1.00 95.81 84 VAL A O 1
ATOM 663 N N . SER A 1 85 ? 10.363 0.434 -21.247 1.00 94.56 85 SER A N 1
ATOM 664 C CA . SER A 1 85 ? 10.182 0.498 -22.694 1.00 94.56 85 SER A CA 1
ATOM 665 C C . SER A 1 85 ? 9.142 1.546 -23.076 1.00 94.56 85 SER A C 1
ATOM 667 O O . SER A 1 85 ? 8.077 1.640 -22.472 1.00 94.56 85 SER A O 1
ATOM 669 N N . ASN A 1 86 ? 9.457 2.277 -24.138 1.00 93.19 86 ASN A N 1
ATOM 670 C CA . ASN A 1 86 ? 8.570 3.164 -24.875 1.00 93.19 86 ASN A CA 1
ATOM 671 C C . ASN A 1 86 ? 8.537 2.719 -26.353 1.00 93.19 86 ASN A C 1
ATOM 673 O O . ASN A 1 86 ? 8.712 3.523 -27.262 1.00 93.19 86 ASN A O 1
ATOM 677 N N . HIS A 1 87 ? 8.444 1.406 -26.597 1.00 92.25 87 HIS A N 1
ATOM 678 C CA . HIS A 1 87 ? 8.484 0.815 -27.936 1.00 92.25 87 HIS A CA 1
ATOM 679 C C . HIS A 1 87 ? 7.230 -0.009 -28.236 1.00 92.25 87 HIS A C 1
ATOM 681 O O . HIS A 1 87 ? 6.713 -0.724 -27.372 1.00 92.25 87 HIS A O 1
ATOM 687 N N . GLY A 1 88 ? 6.770 0.044 -29.489 1.00 89.00 88 GLY A N 1
ATOM 688 C CA . GLY A 1 88 ? 5.609 -0.709 -29.953 1.00 89.00 88 GLY A CA 1
ATOM 689 C C . GLY A 1 88 ? 4.363 -0.315 -29.165 1.00 89.00 88 GLY A C 1
ATOM 690 O O . GLY A 1 88 ? 4.015 0.855 -29.088 1.00 89.00 88 GLY A O 1
ATOM 691 N N . ARG A 1 89 ? 3.717 -1.285 -28.509 1.00 87.50 89 ARG A N 1
ATOM 692 C CA . ARG A 1 89 ? 2.497 -1.036 -27.721 1.00 87.50 89 ARG A CA 1
ATOM 693 C C . ARG A 1 89 ? 2.679 -0.099 -26.517 1.00 87.50 89 ARG A C 1
ATOM 695 O O . ARG A 1 89 ? 1.682 0.300 -25.926 1.00 87.50 89 ARG A O 1
ATOM 702 N N . PHE A 1 90 ? 3.918 0.189 -26.115 1.00 89.50 90 PHE A N 1
ATOM 703 C CA . PHE A 1 90 ? 4.218 1.098 -25.005 1.00 89.50 90 PHE A CA 1
ATOM 704 C C . PHE A 1 90 ? 4.563 2.516 -25.462 1.00 89.50 90 PHE A C 1
ATOM 706 O O . PHE A 1 90 ? 4.762 3.385 -24.619 1.00 89.50 90 PHE A O 1
ATOM 713 N N . GLU A 1 91 ? 4.652 2.753 -26.770 1.00 88.50 91 GLU A N 1
ATOM 714 C CA . GLU A 1 91 ? 4.966 4.067 -27.316 1.00 88.50 91 GLU A CA 1
ATOM 715 C C . GLU A 1 91 ? 3.858 5.073 -26.981 1.00 88.50 91 GLU A C 1
ATOM 717 O O . GLU A 1 91 ? 2.685 4.848 -27.276 1.00 88.50 91 GLU A O 1
ATOM 722 N N . GLY A 1 92 ? 4.221 6.157 -26.288 1.00 83.94 92 GLY A N 1
ATOM 723 C CA . GLY A 1 92 ? 3.269 7.176 -25.825 1.00 83.94 92 GLY A CA 1
ATOM 724 C C . GLY A 1 92 ? 2.325 6.704 -24.710 1.00 83.94 92 GLY A C 1
ATOM 725 O O . GLY A 1 92 ? 1.531 7.495 -24.203 1.00 83.94 92 GLY A O 1
ATOM 726 N N . ALA A 1 93 ? 2.418 5.440 -24.288 1.00 83.94 93 ALA A N 1
ATOM 727 C CA . ALA A 1 93 ? 1.613 4.907 -23.205 1.00 83.94 93 ALA A CA 1
ATOM 728 C C . ALA A 1 93 ? 2.152 5.378 -21.845 1.00 83.94 93 ALA A C 1
ATOM 730 O O . ALA A 1 93 ? 3.360 5.395 -21.583 1.00 83.94 93 ALA A O 1
ATOM 731 N N . GLY A 1 94 ? 1.234 5.713 -20.938 1.00 84.69 94 GLY A N 1
ATOM 732 C CA . GLY A 1 94 ? 1.566 5.897 -19.530 1.00 84.69 94 GLY A CA 1
ATOM 733 C C . GLY A 1 94 ? 2.139 4.607 -18.936 1.00 84.69 94 GLY A C 1
ATOM 734 O O . GLY A 1 94 ? 1.706 3.501 -19.270 1.00 84.69 94 GLY A O 1
ATOM 735 N N . VAL A 1 95 ? 3.121 4.751 -18.050 1.00 88.69 95 VAL A N 1
ATOM 736 C CA . VAL A 1 95 ? 3.689 3.626 -17.304 1.00 88.69 95 VAL A CA 1
ATOM 737 C C . VAL A 1 95 ? 2.949 3.541 -15.989 1.00 88.69 95 VAL A C 1
ATOM 739 O O . VAL A 1 95 ? 2.885 4.522 -15.253 1.00 88.69 95 VAL A O 1
ATOM 742 N N . ASP A 1 96 ? 2.384 2.377 -15.704 1.00 89.88 96 ASP A N 1
ATOM 743 C CA . ASP A 1 96 ? 1.769 2.125 -14.411 1.00 89.88 96 ASP A CA 1
ATOM 744 C C . ASP A 1 96 ? 2.881 2.069 -13.339 1.00 89.88 96 ASP A C 1
ATOM 746 O O . ASP A 1 96 ? 3.780 1.221 -13.441 1.00 89.88 96 ASP A O 1
ATOM 750 N N . PRO A 1 97 ? 2.859 2.949 -12.317 1.00 92.75 97 PRO A N 1
ATOM 751 C CA . PRO A 1 97 ? 3.911 3.007 -11.304 1.00 92.75 97 PRO A CA 1
ATOM 752 C C . PRO A 1 97 ? 4.162 1.663 -10.627 1.00 92.75 97 PRO A C 1
ATOM 754 O O . PRO A 1 97 ? 5.298 1.277 -10.360 1.00 92.75 97 PRO A O 1
ATOM 757 N N . TYR A 1 98 ? 3.120 0.870 -10.421 1.00 93.31 98 TYR A N 1
ATOM 758 C CA . TYR A 1 98 ? 3.270 -0.400 -9.734 1.00 93.31 98 TYR A CA 1
ATOM 759 C C . TYR A 1 98 ? 4.022 -1.438 -10.588 1.00 93.31 98 TYR A C 1
ATOM 761 O O . TYR A 1 98 ? 4.587 -2.380 -10.041 1.00 93.31 98 TYR A O 1
ATOM 769 N N . ASP A 1 99 ? 4.065 -1.280 -11.924 1.00 92.19 99 ASP A N 1
ATOM 770 C CA . ASP A 1 99 ? 4.891 -2.138 -12.797 1.00 92.19 99 ASP A CA 1
ATOM 771 C C . ASP A 1 99 ? 6.371 -1.794 -12.637 1.00 92.19 99 ASP A C 1
ATOM 773 O O . ASP A 1 99 ? 7.222 -2.680 -12.641 1.00 92.19 99 ASP A O 1
ATOM 777 N N . VAL A 1 100 ? 6.686 -0.514 -12.433 1.00 94.88 100 VAL A N 1
ATOM 778 C CA . VAL A 1 100 ? 8.052 -0.068 -12.141 1.00 94.88 100 VAL A CA 1
ATOM 779 C C . VAL A 1 100 ? 8.505 -0.591 -10.779 1.00 94.88 100 VAL A C 1
ATOM 781 O O . VAL A 1 100 ? 9.635 -1.064 -10.665 1.00 94.88 100 VAL A O 1
ATOM 784 N N . ALA A 1 101 ? 7.631 -0.576 -9.766 1.00 95.38 101 ALA A N 1
ATOM 785 C CA . ALA A 1 101 ? 7.925 -1.161 -8.457 1.00 95.38 101 ALA A CA 1
ATOM 786 C C . ALA A 1 101 ? 8.163 -2.680 -8.544 1.00 95.38 101 ALA A C 1
ATOM 788 O O . ALA A 1 101 ? 9.183 -3.162 -8.053 1.00 95.38 101 ALA A O 1
ATOM 789 N N . ALA A 1 102 ? 7.290 -3.418 -9.239 1.00 93.81 102 ALA A N 1
ATOM 790 C CA . ALA A 1 102 ? 7.440 -4.861 -9.443 1.00 93.81 102 ALA A CA 1
ATOM 791 C C . ALA A 1 102 ? 8.670 -5.228 -10.297 1.00 93.81 102 ALA A C 1
ATOM 793 O O . ALA A 1 102 ? 9.276 -6.280 -10.110 1.00 93.81 102 ALA A O 1
ATOM 794 N N . ALA A 1 103 ? 9.075 -4.363 -11.231 1.00 94.44 103 ALA A N 1
ATOM 795 C CA . ALA A 1 103 ? 10.313 -4.542 -11.983 1.00 94.44 103 ALA A CA 1
ATOM 796 C C . ALA A 1 103 ? 11.559 -4.230 -11.140 1.00 94.44 103 ALA A C 1
ATOM 798 O O . ALA A 1 103 ? 12.600 -4.858 -11.335 1.00 94.44 103 ALA A O 1
ATOM 799 N N . ALA A 1 104 ? 11.472 -3.264 -10.220 1.00 95.19 104 ALA A N 1
ATOM 800 C CA . ALA A 1 104 ? 12.550 -2.942 -9.290 1.00 95.19 104 ALA A CA 1
ATOM 801 C C . ALA A 1 104 ? 12.795 -4.085 -8.294 1.00 95.19 104 ALA A C 1
ATOM 803 O O . ALA A 1 104 ? 13.949 -4.382 -7.987 1.00 95.19 104 ALA A O 1
ATOM 804 N N . ASP A 1 105 ? 11.718 -4.722 -7.833 1.00 95.50 105 ASP A N 1
ATOM 805 C CA . ASP A 1 105 ? 11.732 -5.913 -6.992 1.00 95.50 105 ASP A CA 1
ATOM 806 C C . ASP A 1 105 ? 10.510 -6.798 -7.304 1.00 95.50 105 ASP A C 1
ATOM 808 O O . ASP A 1 105 ? 9.387 -6.424 -6.960 1.00 95.50 105 ASP A O 1
ATOM 812 N N . PRO A 1 106 ? 10.695 -7.991 -7.902 1.00 92.19 106 PRO A N 1
ATOM 813 C CA . PRO A 1 106 ? 9.593 -8.918 -8.174 1.00 92.19 106 PRO A CA 1
ATOM 814 C C . PRO A 1 106 ? 8.829 -9.378 -6.922 1.00 92.19 106 PRO A C 1
ATOM 816 O O . PRO A 1 106 ? 7.696 -9.851 -7.031 1.00 92.19 106 PRO A O 1
ATOM 819 N N . GLY A 1 107 ? 9.449 -9.277 -5.741 1.00 94.44 107 GLY A N 1
ATOM 820 C CA . GLY A 1 107 ? 8.836 -9.560 -4.446 1.00 94.44 107 GLY A CA 1
ATOM 821 C C . GLY A 1 107 ? 8.139 -8.359 -3.805 1.00 94.44 107 GLY A C 1
ATOM 822 O O . GLY A 1 107 ? 7.537 -8.532 -2.747 1.00 94.44 107 GLY A O 1
ATOM 823 N N . ALA A 1 108 ? 8.191 -7.168 -4.415 1.00 97.06 108 ALA A N 1
ATOM 824 C CA . ALA A 1 108 ? 7.621 -5.958 -3.831 1.00 97.06 108 ALA A CA 1
ATOM 825 C C . ALA A 1 108 ? 6.131 -6.113 -3.510 1.00 97.06 108 ALA A C 1
ATOM 827 O O . ALA A 1 108 ? 5.353 -6.604 -4.328 1.00 97.06 108 ALA A O 1
ATOM 828 N N . VAL A 1 109 ? 5.730 -5.629 -2.334 1.00 98.31 109 VAL A N 1
ATOM 829 C CA . VAL A 1 109 ? 4.331 -5.598 -1.889 1.00 98.31 109 VAL A CA 1
ATOM 830 C C . VAL A 1 109 ? 3.859 -4.153 -1.842 1.00 98.31 109 VAL A C 1
ATOM 832 O O . VAL A 1 109 ? 4.304 -3.396 -0.977 1.00 98.31 109 VAL A O 1
ATOM 835 N N . LEU A 1 110 ? 2.936 -3.760 -2.723 1.00 97.88 110 LEU A N 1
ATOM 836 C CA . LEU A 1 110 ? 2.263 -2.459 -2.623 1.00 97.88 110 LEU A CA 1
ATOM 837 C C . LEU A 1 110 ? 1.586 -2.344 -1.255 1.00 97.88 110 LEU A C 1
ATOM 839 O O . LEU A 1 110 ? 0.923 -3.282 -0.813 1.00 97.88 110 LEU A O 1
ATOM 843 N N . SER A 1 111 ? 1.812 -1.235 -0.562 1.00 97.75 111 SER A N 1
ATOM 844 C CA . SER A 1 111 ? 1.453 -1.067 0.852 1.00 97.75 111 SER A CA 1
ATOM 845 C C . SER A 1 111 ? 0.907 0.338 1.102 1.00 97.75 111 SER A C 1
ATOM 847 O O . SER A 1 111 ? 1.143 1.229 0.287 1.00 97.75 111 SER A O 1
ATOM 849 N N . TYR A 1 112 ? 0.229 0.544 2.237 1.00 97.38 112 TYR A N 1
ATOM 850 C CA . TYR A 1 112 ? -0.322 1.850 2.632 1.00 97.38 112 TYR A CA 1
ATOM 851 C C . TYR A 1 112 ? -1.226 2.448 1.532 1.00 97.38 112 TYR A C 1
ATOM 853 O O . TYR A 1 112 ? -2.067 1.725 0.994 1.00 97.38 112 TYR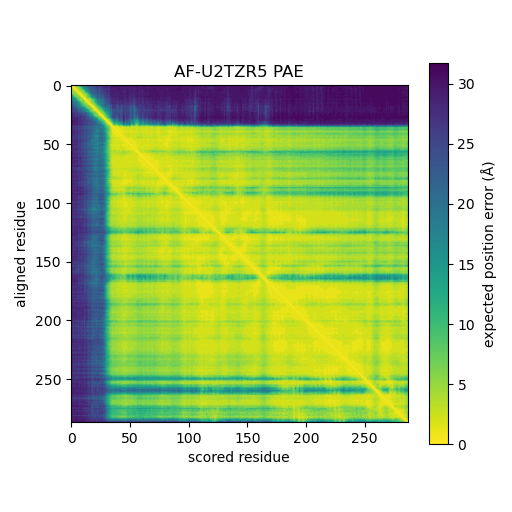 A O 1
ATOM 861 N N . HIS A 1 113 ? -1.056 3.725 1.160 1.00 96.94 113 HIS A N 1
ATOM 862 C CA . HIS A 1 113 ? -1.913 4.383 0.166 1.00 96.94 113 HIS A CA 1
ATOM 863 C C . HIS A 1 113 ? -1.929 3.649 -1.182 1.00 96.94 113 HIS A C 1
ATOM 865 O O . HIS A 1 113 ? -2.988 3.409 -1.749 1.00 96.94 113 HIS A O 1
ATOM 871 N N . SER A 1 114 ? -0.772 3.180 -1.657 1.00 97.00 114 SER A N 1
ATOM 872 C CA . SER A 1 114 ? -0.701 2.455 -2.932 1.00 97.00 114 SER A CA 1
ATOM 873 C C . SER A 1 114 ? -1.419 1.106 -2.905 1.00 97.00 114 SER A C 1
ATOM 875 O O . SER A 1 114 ? -1.803 0.601 -3.958 1.00 97.00 114 SER A O 1
ATOM 877 N N . ALA A 1 115 ? -1.619 0.502 -1.728 1.00 97.06 115 ALA A N 1
ATOM 878 C CA . ALA A 1 115 ? -2.480 -0.671 -1.613 1.00 97.06 115 ALA A CA 1
ATOM 879 C C . ALA A 1 115 ? -3.963 -0.286 -1.725 1.00 97.06 115 ALA A C 1
ATOM 881 O O . ALA A 1 115 ? -4.698 -0.978 -2.425 1.00 97.06 115 ALA A O 1
ATOM 882 N N . LEU A 1 116 ? -4.391 0.826 -1.113 1.00 96.50 116 LEU A N 1
ATOM 883 C CA . LEU A 1 116 ? -5.754 1.354 -1.275 1.00 96.50 116 LEU A CA 1
ATOM 884 C C . LEU A 1 116 ? -6.063 1.643 -2.751 1.00 96.50 116 LEU A C 1
ATOM 886 O O . LEU A 1 116 ? -7.102 1.222 -3.259 1.00 96.50 116 LEU A O 1
ATOM 890 N N . GLU A 1 117 ? -5.133 2.285 -3.461 1.00 94.88 117 GLU A N 1
ATOM 891 C CA . GLU A 1 117 ? -5.258 2.557 -4.896 1.00 94.88 117 GLU A CA 1
ATOM 892 C C . GLU A 1 117 ? -5.315 1.256 -5.713 1.00 94.88 117 GLU A C 1
ATOM 894 O O . GLU A 1 117 ? -6.164 1.107 -6.592 1.00 94.88 117 GLU A O 1
ATOM 899 N N . ALA A 1 118 ? -4.459 0.274 -5.398 1.00 94.12 118 ALA A N 1
ATOM 900 C CA . ALA A 1 118 ? -4.453 -1.024 -6.074 1.00 94.12 118 ALA A CA 1
ATOM 901 C C . ALA A 1 118 ? -5.750 -1.822 -5.858 1.00 94.12 118 ALA A C 1
ATOM 903 O O . ALA A 1 118 ? -6.161 -2.570 -6.747 1.00 94.12 118 ALA A O 1
ATOM 904 N N . HIS A 1 119 ? -6.400 -1.662 -4.703 1.00 94.00 119 HIS A N 1
ATOM 905 C CA . HIS A 1 119 ? -7.717 -2.238 -4.419 1.00 94.00 119 HIS A CA 1
ATOM 906 C C . HIS A 1 119 ? -8.883 -1.411 -4.981 1.00 94.00 119 HIS A C 1
ATOM 908 O O . HIS A 1 119 ? -10.016 -1.885 -4.951 1.00 94.00 119 HIS A O 1
ATOM 914 N N . GLY A 1 120 ? -8.622 -0.212 -5.509 1.00 93.31 120 GLY A N 1
ATOM 915 C CA . GLY A 1 120 ? -9.642 0.680 -6.063 1.00 93.31 120 GLY A CA 1
ATOM 916 C C . GLY A 1 120 ? -10.499 1.390 -5.013 1.00 93.31 120 GLY A C 1
ATOM 917 O O . GLY A 1 120 ? -11.617 1.782 -5.328 1.00 93.31 120 GLY A O 1
ATOM 918 N N . VAL A 1 121 ? -9.996 1.530 -3.782 1.00 94.75 121 VAL A N 1
ATOM 919 C CA . VAL A 1 121 ? -10.722 2.138 -2.649 1.00 94.75 121 VAL A CA 1
ATOM 920 C C . VAL A 1 121 ? -10.074 3.423 -2.127 1.00 94.75 121 VAL A C 1
ATOM 922 O O . VAL A 1 121 ? -10.582 4.017 -1.185 1.00 94.75 121 VAL A O 1
ATOM 925 N N . ALA A 1 122 ? -8.949 3.858 -2.703 1.00 92.50 122 ALA A N 1
ATOM 926 C CA . ALA A 1 122 ? -8.336 5.133 -2.334 1.00 92.50 122 ALA A CA 1
ATOM 927 C C . ALA A 1 122 ? -9.307 6.294 -2.583 1.00 92.50 122 ALA A C 1
ATOM 929 O O . ALA A 1 122 ? -9.977 6.338 -3.617 1.00 92.50 122 ALA A O 1
ATOM 930 N N . HIS A 1 123 ? -9.376 7.224 -1.632 1.00 88.00 123 HIS A N 1
ATOM 931 C CA . HIS A 1 123 ? -10.270 8.370 -1.732 1.00 88.00 123 HIS A CA 1
ATOM 932 C C . HIS A 1 123 ? -9.650 9.470 -2.604 1.00 88.00 123 HIS A C 1
ATOM 934 O O . HIS A 1 123 ? -10.346 10.072 -3.422 1.00 88.00 123 HIS A O 1
ATOM 940 N N . ASN A 1 124 ? -8.334 9.652 -2.505 1.00 88.69 124 ASN A N 1
ATOM 941 C CA . ASN A 1 124 ? -7.544 10.528 -3.360 1.00 88.69 124 ASN A CA 1
ATOM 942 C C . ASN A 1 124 ? -6.504 9.751 -4.179 1.00 88.69 124 ASN A C 1
ATOM 944 O O . ASN A 1 124 ? -6.166 8.613 -3.870 1.00 88.69 124 ASN A O 1
ATOM 948 N N . VAL A 1 125 ? -5.995 10.380 -5.243 1.00 85.44 125 VAL A N 1
ATOM 949 C CA . VAL A 1 125 ? -4.892 9.833 -6.050 1.00 85.44 125 VAL A CA 1
ATOM 950 C C . VAL A 1 125 ? -3.556 10.270 -5.456 1.00 85.44 125 VAL A C 1
ATOM 952 O O . VAL A 1 125 ? -3.352 11.455 -5.179 1.00 85.44 125 VAL A O 1
ATOM 955 N N . GLY A 1 126 ? -2.626 9.327 -5.314 1.00 82.25 126 GLY A N 1
ATOM 956 C CA . GLY A 1 126 ? -1.278 9.585 -4.829 1.00 82.25 126 GLY A CA 1
ATOM 957 C C . GLY A 1 126 ? -0.270 9.855 -5.949 1.00 82.25 126 GLY A C 1
ATOM 958 O O . GLY A 1 126 ? -0.337 9.299 -7.043 1.00 82.25 126 GLY A O 1
ATOM 959 N N . PHE A 1 127 ? 0.750 10.664 -5.646 1.00 89.69 127 PHE A N 1
ATOM 960 C CA . PHE A 1 127 ? 1.968 10.785 -6.468 1.00 89.69 127 PHE A CA 1
ATOM 961 C C . PHE A 1 127 ? 3.137 9.960 -5.901 1.00 89.69 127 PHE A C 1
ATOM 963 O O . PHE A 1 127 ? 4.279 10.066 -6.357 1.00 89.69 127 PHE A O 1
ATOM 970 N N . GLU A 1 128 ? 2.858 9.119 -4.903 1.00 95.06 128 GLU A N 1
ATOM 971 C CA . GLU A 1 128 ? 3.822 8.205 -4.303 1.00 95.06 128 GLU A CA 1
ATOM 972 C C . GLU A 1 128 ? 3.419 6.747 -4.536 1.00 95.06 128 GLU A C 1
ATOM 974 O O . GLU A 1 128 ? 2.306 6.334 -4.229 1.00 95.06 128 GLU A O 1
ATOM 979 N N . CYS A 1 129 ? 4.363 5.941 -5.016 1.00 96.44 129 CYS A N 1
ATOM 980 C CA . CYS A 1 129 ? 4.260 4.491 -5.043 1.00 96.44 129 CYS A CA 1
ATOM 981 C C . CYS A 1 129 ? 4.950 3.928 -3.798 1.00 96.44 129 CYS A C 1
ATOM 983 O O . CYS A 1 129 ? 6.179 3.810 -3.752 1.00 96.44 129 CYS A O 1
ATOM 985 N N . GLN A 1 130 ? 4.164 3.568 -2.792 1.00 97.75 130 GLN A N 1
ATOM 986 C CA . GLN A 1 130 ? 4.621 3.010 -1.527 1.00 97.75 130 GLN A CA 1
ATOM 987 C C . GLN A 1 130 ? 4.573 1.481 -1.555 1.00 97.75 130 GLN A C 1
ATOM 989 O O . GLN A 1 130 ? 3.572 0.858 -1.912 1.00 97.75 130 GLN A O 1
ATOM 994 N N . PHE A 1 131 ? 5.682 0.850 -1.181 1.00 98.06 131 PHE A N 1
ATOM 995 C CA . PHE A 1 131 ? 5.804 -0.604 -1.226 1.00 98.06 131 PHE A CA 1
ATOM 996 C C . PHE A 1 131 ? 6.808 -1.118 -0.200 1.00 98.06 131 PHE A C 1
ATOM 998 O O . PHE A 1 131 ? 7.724 -0.407 0.206 1.00 98.06 131 PHE A O 1
ATOM 1005 N N . ARG A 1 132 ? 6.656 -2.372 0.214 1.00 98.25 132 ARG A N 1
ATOM 1006 C CA . ARG A 1 132 ? 7.684 -3.120 0.944 1.00 98.25 132 ARG A CA 1
ATOM 1007 C C . ARG A 1 132 ? 8.573 -3.858 -0.044 1.00 98.25 132 ARG A C 1
ATOM 1009 O O . ARG A 1 132 ? 8.085 -4.306 -1.079 1.00 98.25 132 ARG A O 1
ATOM 1016 N N . SER A 1 133 ? 9.861 -3.963 0.257 1.00 97.75 133 SER A N 1
ATOM 1017 C CA . SER A 1 133 ? 10.852 -4.564 -0.634 1.00 97.75 133 SER A CA 1
ATOM 1018 C C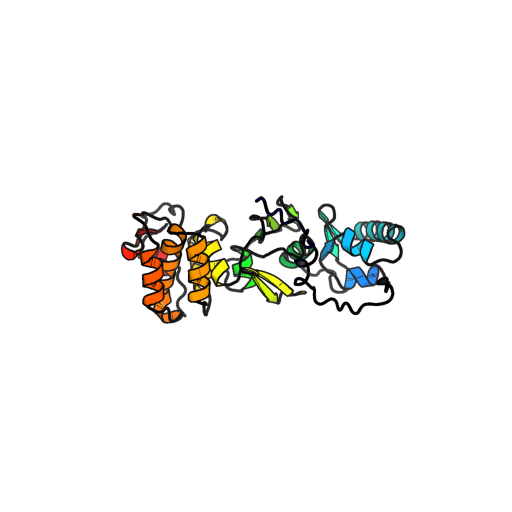 . SER A 1 133 ? 12.051 -5.081 0.150 1.00 97.75 133 SER A C 1
ATOM 1020 O O . SER A 1 133 ? 12.535 -4.421 1.069 1.00 97.75 133 SER A O 1
ATOM 1022 N N . ASP A 1 134 ? 12.575 -6.232 -0.268 1.00 96.31 134 ASP A N 1
ATOM 1023 C CA .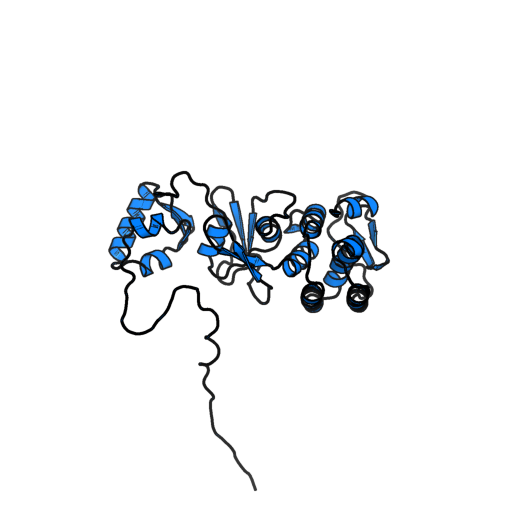 ASP A 1 134 ? 13.782 -6.819 0.326 1.00 96.31 134 ASP A CA 1
ATOM 1024 C C . ASP A 1 134 ? 15.062 -6.334 -0.378 1.00 96.31 134 ASP A C 1
ATOM 1026 O O . ASP A 1 134 ? 16.174 -6.460 0.147 1.00 96.31 134 ASP A O 1
ATOM 1030 N N . THR A 1 135 ? 14.916 -5.727 -1.560 1.00 94.94 135 THR A N 1
ATOM 1031 C CA . THR A 1 135 ? 16.037 -5.309 -2.416 1.00 94.94 135 THR A CA 1
ATOM 1032 C C . THR A 1 135 ? 16.167 -3.788 -2.548 1.00 94.94 135 THR A C 1
ATOM 1034 O O . THR A 1 135 ? 17.281 -3.252 -2.563 1.00 94.94 135 THR A O 1
ATOM 1037 N N . VAL A 1 136 ? 15.056 -3.051 -2.598 1.00 95.38 136 VAL A N 1
ATOM 1038 C CA . VAL A 1 136 ? 15.035 -1.595 -2.764 1.00 95.38 136 VAL A CA 1
ATOM 1039 C C . VAL A 1 136 ? 15.008 -0.914 -1.399 1.00 95.38 136 VAL A C 1
ATOM 1041 O O . VAL A 1 136 ? 14.005 -0.920 -0.701 1.00 95.38 136 VAL A O 1
ATOM 1044 N N . ARG A 1 137 ? 16.117 -0.262 -1.032 1.00 93.62 137 ARG A N 1
ATOM 1045 C CA . ARG A 1 137 ? 16.273 0.377 0.292 1.00 93.62 137 ARG A CA 1
ATOM 1046 C C . ARG A 1 137 ? 16.169 1.900 0.305 1.00 93.62 137 ARG A C 1
ATOM 1048 O O . ARG A 1 137 ? 16.073 2.492 1.372 1.00 93.62 137 ARG A O 1
ATOM 1055 N N . LYS A 1 138 ? 16.266 2.548 -0.857 1.00 95.62 138 LYS A N 1
ATOM 1056 C CA . LYS A 1 138 ? 16.250 4.013 -0.978 1.00 95.62 138 LYS A CA 1
ATOM 1057 C C . LYS A 1 138 ? 15.163 4.449 -1.953 1.00 95.62 138 LYS A C 1
ATOM 1059 O O . LYS A 1 138 ? 15.010 3.775 -2.981 1.00 95.62 138 LYS A O 1
ATOM 1064 N N . PRO A 1 139 ? 14.460 5.556 -1.659 1.00 97.06 139 PRO A N 1
ATOM 1065 C CA . PRO A 1 139 ? 13.477 6.094 -2.573 1.00 97.06 139 PRO A CA 1
ATOM 1066 C C . PRO A 1 139 ? 14.131 6.579 -3.867 1.00 97.06 139 PRO A C 1
ATOM 1068 O O . PRO A 1 139 ? 15.326 6.884 -3.905 1.00 97.06 139 PRO A O 1
ATOM 1071 N N . PHE A 1 140 ? 13.339 6.632 -4.928 1.00 97.31 140 PHE A N 1
ATOM 1072 C CA . PHE A 1 140 ? 13.731 7.185 -6.222 1.00 97.31 140 PHE A CA 1
ATOM 1073 C C . PHE A 1 140 ? 12.514 7.813 -6.899 1.00 97.31 140 PHE A C 1
ATOM 1075 O O . PHE A 1 140 ? 11.390 7.608 -6.456 1.00 97.31 140 PHE A O 1
ATOM 1082 N N . GLU A 1 141 ? 12.732 8.583 -7.956 1.00 96.81 141 GLU A N 1
ATOM 1083 C CA . GLU A 1 141 ? 11.664 9.290 -8.657 1.00 96.81 141 GLU A CA 1
ATOM 1084 C C . GLU A 1 141 ? 11.731 8.992 -10.149 1.00 96.81 141 GLU A C 1
ATOM 1086 O O . GLU A 1 141 ? 12.818 8.837 -10.710 1.00 96.81 141 GLU A O 1
ATOM 1091 N N . PHE A 1 142 ? 10.567 8.887 -10.782 1.00 95.88 142 PHE A N 1
ATOM 1092 C CA . PHE A 1 142 ? 10.462 8.742 -12.224 1.00 95.88 142 PHE A CA 1
ATOM 1093 C C . PHE A 1 142 ? 9.128 9.286 -12.719 1.00 95.88 142 PHE A C 1
ATOM 1095 O O . PHE A 1 142 ? 8.078 8.909 -12.202 1.00 95.88 142 PHE A O 1
ATOM 1102 N N . ARG A 1 143 ? 9.183 10.164 -13.731 1.00 92.88 143 ARG A N 1
ATOM 1103 C CA . ARG A 1 143 ? 8.015 10.826 -14.339 1.00 92.88 143 ARG A CA 1
ATOM 1104 C C . ARG A 1 143 ? 7.070 11.465 -13.303 1.00 92.88 143 ARG A C 1
ATOM 1106 O O . ARG A 1 143 ? 5.858 11.308 -13.393 1.00 92.88 143 ARG A O 1
ATOM 1113 N N . GLY A 1 144 ? 7.637 12.153 -12.307 1.00 92.25 144 GLY A N 1
ATOM 1114 C CA . GLY A 1 144 ? 6.882 12.831 -11.245 1.00 92.25 144 GLY A CA 1
ATOM 1115 C C . GLY A 1 144 ? 6.272 11.904 -10.189 1.00 92.25 144 GLY A C 1
ATOM 1116 O O . GLY A 1 144 ? 5.570 12.384 -9.306 1.00 92.25 144 GLY A O 1
ATOM 1117 N N . ILE A 1 145 ? 6.535 10.593 -10.255 1.00 96.12 145 ILE A N 1
ATOM 1118 C CA . ILE A 1 145 ? 6.107 9.624 -9.243 1.00 96.12 145 ILE A CA 1
ATOM 1119 C C . ILE A 1 145 ? 7.283 9.263 -8.345 1.00 96.12 145 ILE A C 1
ATOM 1121 O O . ILE A 1 145 ? 8.348 8.850 -8.822 1.00 96.12 145 ILE A O 1
ATOM 1125 N N . ARG A 1 146 ? 7.074 9.371 -7.033 1.00 97.25 146 ARG A N 1
ATOM 1126 C CA . ARG A 1 146 ? 8.064 9.016 -6.016 1.00 97.25 146 ARG A CA 1
ATOM 1127 C C . ARG A 1 146 ? 7.862 7.576 -5.551 1.00 97.25 146 ARG A C 1
ATOM 1129 O O . ARG A 1 146 ? 6.821 7.215 -5.027 1.00 97.25 146 ARG A O 1
ATOM 1136 N N . TYR A 1 147 ? 8.880 6.746 -5.691 1.00 97.81 147 TYR A N 1
ATOM 1137 C CA . TYR A 1 147 ? 8.884 5.345 -5.280 1.00 97.81 147 TYR A CA 1
ATOM 1138 C C . TYR A 1 147 ? 9.486 5.237 -3.885 1.00 97.81 147 TYR A C 1
ATOM 1140 O O . TYR A 1 147 ? 10.674 5.513 -3.710 1.00 97.81 147 TYR A O 1
ATOM 1148 N N . VAL A 1 148 ? 8.686 4.848 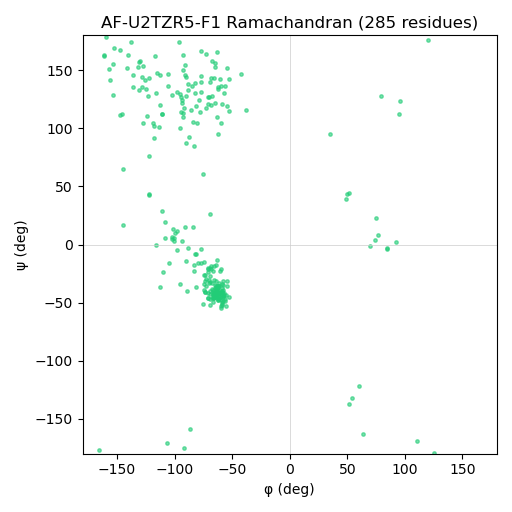-2.893 1.00 97.75 148 VAL A N 1
ATOM 1149 C CA . VAL A 1 148 ? 9.052 4.907 -1.472 1.00 97.75 148 VAL A CA 1
ATOM 1150 C C . VAL A 1 148 ? 9.048 3.501 -0.856 1.00 97.75 148 VAL A C 1
ATOM 1152 O O . VAL A 1 148 ? 7.977 2.961 -0.562 1.00 97.75 148 VAL A O 1
ATOM 1155 N N . PRO A 1 149 ? 10.229 2.894 -0.615 1.00 97.25 149 PRO A N 1
ATOM 1156 C CA . PRO A 1 149 ? 10.305 1.640 0.120 1.00 97.25 149 PRO A CA 1
ATOM 1157 C C . PRO A 1 149 ? 9.978 1.878 1.600 1.00 97.25 149 PRO A C 1
ATOM 1159 O O . PRO A 1 149 ? 10.586 2.725 2.257 1.00 97.25 149 PRO A O 1
ATOM 1162 N N . CYS A 1 150 ? 9.022 1.122 2.131 1.00 95.50 150 CYS A N 1
ATOM 1163 C CA . CYS A 1 150 ? 8.469 1.293 3.475 1.00 95.50 150 CYS A CA 1
ATOM 1164 C C . CYS A 1 150 ? 8.900 0.190 4.458 1.00 95.50 150 CYS A C 1
ATOM 1166 O O . CYS A 1 150 ? 8.268 0.003 5.494 1.00 95.50 150 CYS A O 1
ATOM 1168 N N . GLY A 1 151 ? 9.977 -0.530 4.141 1.00 94.75 151 GLY A N 1
ATOM 1169 C CA . GLY A 1 151 ? 10.512 -1.629 4.945 1.00 94.75 151 GLY A CA 1
ATOM 1170 C C . GLY A 1 151 ? 10.656 -2.919 4.144 1.00 94.75 151 GLY A C 1
ATOM 1171 O O . GLY A 1 151 ? 10.368 -2.952 2.946 1.00 94.75 151 GLY A O 1
ATOM 1172 N N . LEU A 1 152 ? 11.121 -3.967 4.825 1.00 96.56 152 LEU A N 1
ATOM 1173 C CA . LEU A 1 152 ? 11.205 -5.320 4.272 1.00 96.56 152 LEU A CA 1
ATOM 1174 C C . LEU A 1 152 ? 9.806 -5.894 4.045 1.00 96.56 152 LEU A C 1
ATOM 1176 O O . LEU A 1 152 ? 8.846 -5.458 4.684 1.00 96.56 152 LEU A O 1
ATOM 1180 N N . VAL A 1 153 ? 9.697 -6.879 3.151 1.00 96.25 153 VAL A N 1
ATOM 1181 C CA . VAL A 1 153 ? 8.427 -7.579 2.912 1.00 96.25 153 VAL A CA 1
ATOM 1182 C C . VAL A 1 153 ? 7.978 -8.296 4.185 1.00 96.25 153 VAL A C 1
ATOM 1184 O O . VAL A 1 153 ? 6.838 -8.115 4.613 1.00 96.25 153 VAL A O 1
ATOM 1187 N N . GLY A 1 154 ? 8.897 -9.026 4.826 1.00 93.12 154 GLY A N 1
ATOM 1188 C CA . GLY A 1 154 ? 8.647 -9.713 6.094 1.00 93.12 154 GLY A CA 1
ATOM 1189 C C . GLY A 1 154 ? 7.391 -10.587 6.046 1.00 93.12 154 GLY A C 1
ATOM 1190 O O . GLY A 1 154 ? 7.127 -11.250 5.044 1.00 93.12 154 GLY A O 1
ATOM 1191 N N . ASP A 1 155 ? 6.597 -10.533 7.115 1.00 92.62 155 ASP A N 1
ATOM 1192 C CA . ASP A 1 155 ? 5.361 -11.313 7.265 1.00 92.62 155 ASP A CA 1
ATOM 1193 C C . ASP A 1 155 ? 4.108 -10.585 6.745 1.00 92.62 155 ASP A C 1
ATOM 1195 O O . ASP A 1 155 ? 2.981 -10.984 7.049 1.00 92.62 155 ASP A O 1
ATOM 1199 N N . ALA A 1 156 ? 4.276 -9.511 5.962 1.00 95.31 156 ALA A N 1
ATOM 1200 C CA . ALA A 1 156 ? 3.149 -8.751 5.432 1.00 95.31 156 ALA A CA 1
ATOM 1201 C C . ALA A 1 156 ? 2.239 -9.649 4.578 1.00 95.31 156 ALA A C 1
ATOM 1203 O O . ALA A 1 156 ? 2.659 -10.219 3.560 1.00 95.31 156 ALA A O 1
ATOM 1204 N N . ARG A 1 157 ? 0.963 -9.755 4.967 1.00 97.50 157 ARG A N 1
ATOM 1205 C CA . ARG A 1 157 ? -0.015 -10.550 4.215 1.00 97.50 157 ARG A CA 1
ATOM 1206 C C . ARG A 1 157 ? -0.256 -9.884 2.865 1.00 97.50 157 ARG A C 1
ATOM 1208 O O . ARG A 1 157 ? -0.545 -8.692 2.795 1.00 97.50 157 ARG A O 1
ATOM 1215 N N . SER A 1 158 ? -0.120 -10.644 1.779 1.00 97.38 158 SER A N 1
ATOM 1216 C CA . SER A 1 158 ? -0.219 -10.102 0.421 1.00 97.38 158 SER A CA 1
ATOM 1217 C C . SER A 1 158 ? -0.938 -11.031 -0.548 1.00 97.38 158 SER A C 1
ATOM 1219 O O . SER A 1 158 ? -0.893 -12.254 -0.417 1.00 97.38 158 SER A O 1
ATOM 1221 N N . ALA A 1 159 ? -1.560 -10.439 -1.565 1.00 95.44 159 ALA A N 1
ATOM 1222 C CA . ALA A 1 159 ? -2.246 -11.136 -2.643 1.00 95.44 159 ALA A CA 1
ATOM 1223 C C . ALA A 1 159 ? -1.821 -10.589 -4.011 1.00 95.44 159 ALA A C 1
ATOM 1225 O O . ALA A 1 159 ? -1.345 -9.458 -4.135 1.00 95.44 159 ALA A O 1
ATOM 1226 N N . LEU A 1 160 ? -1.989 -11.408 -5.055 1.00 94.88 160 LEU A N 1
ATOM 1227 C CA . LEU A 1 160 ? -1.822 -10.954 -6.433 1.00 94.88 160 LEU A CA 1
ATOM 1228 C C . LEU A 1 160 ? -3.092 -10.242 -6.900 1.00 94.88 160 LEU A C 1
ATOM 1230 O O . LEU A 1 160 ? -4.149 -10.861 -6.998 1.00 94.88 160 LEU A O 1
ATOM 1234 N N . ILE A 1 161 ? -2.958 -8.970 -7.254 1.00 89.94 161 ILE A N 1
ATOM 1235 C CA . ILE A 1 161 ? -4.008 -8.133 -7.829 1.00 89.94 161 ILE A CA 1
ATOM 1236 C C . ILE A 1 161 ? -3.733 -7.941 -9.320 1.00 89.94 161 ILE A C 1
ATOM 1238 O O . ILE A 1 161 ? -2.585 -7.921 -9.779 1.00 89.94 161 ILE A O 1
ATOM 1242 N N . ARG A 1 162 ? -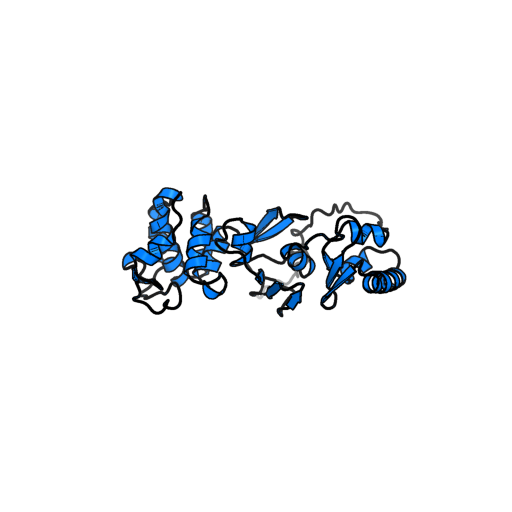4.802 -7.841 -10.107 1.00 83.56 162 ARG A N 1
ATOM 1243 C CA . ARG A 1 162 ? -4.718 -7.578 -11.541 1.00 83.56 162 ARG A CA 1
ATOM 1244 C C . ARG A 1 162 ? -4.453 -6.089 -11.773 1.00 83.56 162 ARG A C 1
ATOM 1246 O O . ARG A 1 162 ? -5.310 -5.268 -11.484 1.00 83.56 162 ARG A O 1
ATOM 1253 N N . GLY A 1 163 ? -3.283 -5.758 -12.311 1.00 73.19 163 GLY A N 1
ATOM 1254 C CA . GLY A 1 163 ? -2.976 -4.423 -12.819 1.00 73.19 163 GLY A CA 1
ATOM 1255 C C . GLY A 1 163 ? -3.300 -4.280 -14.308 1.00 73.19 163 GLY A C 1
ATOM 1256 O O . GLY A 1 163 ? -3.816 -5.206 -14.941 1.00 73.19 163 GLY A O 1
ATOM 1257 N N . LYS A 1 164 ? -2.953 -3.120 -14.883 1.00 70.81 164 LYS A N 1
ATOM 1258 C CA . LYS A 1 164 ? -3.208 -2.812 -16.302 1.00 70.81 164 LYS A CA 1
ATOM 1259 C C . LYS A 1 164 ? -2.461 -3.746 -17.255 1.00 70.81 164 LYS A C 1
ATOM 1261 O O . LYS A 1 164 ? -3.045 -4.240 -18.216 1.00 70.81 164 LYS A O 1
ATOM 1266 N N . SER A 1 165 ? -1.174 -3.980 -16.994 1.00 70.38 165 SER A N 1
ATOM 1267 C CA . SER A 1 165 ? -0.294 -4.750 -17.884 1.00 70.38 165 SER A CA 1
ATOM 1268 C C . SER A 1 165 ? 0.104 -6.122 -17.319 1.00 70.38 165 SER A C 1
ATOM 1270 O O . SER A 1 165 ? 0.436 -7.033 -18.080 1.00 70.38 165 SER A O 1
ATOM 1272 N N . SER A 1 166 ? 0.051 -6.285 -15.993 1.00 78.31 166 SER A N 1
ATOM 1273 C CA . SER A 1 166 ? 0.571 -7.452 -15.280 1.00 78.31 166 SER A CA 1
ATOM 1274 C C . SER A 1 166 ? -0.171 -7.701 -13.958 1.00 78.31 166 SER A C 1
ATOM 1276 O O . SER A 1 166 ? -0.951 -6.865 -13.494 1.00 78.31 166 SER A O 1
ATOM 1278 N N . ARG A 1 167 ? 0.060 -8.867 -13.338 1.00 88.00 167 ARG A N 1
ATOM 1279 C CA . ARG A 1 167 ? -0.350 -9.116 -11.946 1.00 88.00 167 ARG A CA 1
ATOM 1280 C C . ARG A 1 167 ? 0.721 -8.585 -11.003 1.00 88.00 167 ARG A C 1
ATOM 1282 O O . ARG A 1 167 ? 1.900 -8.842 -11.222 1.00 88.00 167 ARG A O 1
ATOM 1289 N N . LYS A 1 168 ? 0.292 -7.918 -9.938 1.00 89.88 168 LYS A N 1
ATOM 1290 C CA . LYS A 1 168 ? 1.163 -7.250 -8.965 1.00 89.88 168 LYS A CA 1
ATOM 1291 C C . LYS A 1 168 ? 0.809 -7.711 -7.572 1.00 89.88 168 LYS A C 1
ATOM 1293 O O . LYS A 1 168 ? -0.324 -8.114 -7.329 1.00 89.88 168 LYS A O 1
ATOM 1298 N N . ARG A 1 169 ? 1.768 -7.669 -6.661 1.00 96.19 169 ARG A N 1
ATOM 1299 C CA . ARG A 1 169 ? 1.541 -8.058 -5.276 1.00 96.19 169 ARG A CA 1
ATOM 1300 C C . ARG A 1 169 ? 1.209 -6.818 -4.456 1.00 96.19 169 ARG A C 1
ATOM 1302 O O . ARG A 1 169 ? 1.957 -5.847 -4.474 1.00 96.19 169 ARG A O 1
ATOM 1309 N N . ALA A 1 170 ? 0.102 -6.863 -3.735 1.00 97.56 170 ALA A N 1
ATOM 1310 C CA . ALA A 1 170 ? -0.307 -5.819 -2.805 1.00 97.56 170 ALA A CA 1
ATOM 1311 C C . ALA A 1 170 ? -0.661 -6.440 -1.456 1.00 97.56 170 ALA A C 1
ATOM 1313 O O . ALA A 1 170 ? -0.963 -7.635 -1.387 1.00 97.56 170 ALA A O 1
ATOM 1314 N N . ALA A 1 171 ? -0.610 -5.638 -0.398 1.00 98.31 171 ALA A N 1
ATOM 1315 C CA . ALA A 1 171 ? -1.126 -6.015 0.908 1.00 98.31 171 ALA A CA 1
ATOM 1316 C C . ALA A 1 171 ? -2.589 -6.487 0.780 1.00 98.31 171 ALA A C 1
ATOM 1318 O O . ALA A 1 171 ? -3.345 -5.957 -0.040 1.00 98.31 171 ALA A O 1
ATOM 1319 N N . THR A 1 172 ? -2.988 -7.514 1.540 1.00 98.19 172 THR A N 1
ATOM 1320 C CA . THR A 1 172 ? -4.411 -7.901 1.617 1.00 98.19 172 THR A CA 1
ATOM 1321 C C . THR A 1 172 ? -5.230 -6.761 2.218 1.00 98.19 172 THR A C 1
ATOM 1323 O O . THR A 1 172 ? -4.658 -5.846 2.805 1.00 98.19 172 THR A O 1
ATOM 1326 N N . ARG A 1 173 ? -6.561 -6.798 2.096 1.00 97.94 173 ARG A N 1
ATOM 1327 C CA . ARG A 1 173 ? -7.429 -5.729 2.625 1.00 97.94 173 ARG A CA 1
ATOM 1328 C C . ARG A 1 173 ? -7.204 -5.530 4.122 1.00 97.94 173 ARG A C 1
ATOM 1330 O O . ARG A 1 173 ? -7.010 -4.411 4.579 1.00 97.94 173 ARG A O 1
ATOM 1337 N N . GLU A 1 174 ? -7.112 -6.636 4.849 1.00 98.38 174 GLU A N 1
ATOM 1338 C CA . GLU A 1 174 ? -6.894 -6.696 6.291 1.00 98.38 174 GLU A CA 1
ATOM 1339 C C . GLU A 1 174 ? -5.520 -6.122 6.666 1.00 98.38 174 GLU A C 1
ATOM 1341 O O . GLU A 1 174 ? -5.408 -5.293 7.569 1.00 98.38 174 GLU A O 1
ATOM 1346 N N . GLN A 1 175 ? -4.470 -6.474 5.914 1.00 98.44 175 GLN A N 1
ATOM 1347 C CA . GLN A 1 175 ? -3.142 -5.883 6.099 1.00 98.44 175 GLN A CA 1
ATOM 1348 C C . GLN A 1 175 ? -3.143 -4.385 5.779 1.00 98.44 175 GLN A C 1
ATOM 1350 O O . GLN A 1 175 ? -2.528 -3.611 6.507 1.00 98.44 175 GLN A O 1
ATOM 1355 N N . THR A 1 176 ? -3.840 -3.961 4.721 1.00 98.44 176 THR A N 1
ATOM 1356 C CA . THR A 1 176 ? -3.975 -2.549 4.346 1.00 98.44 176 THR A CA 1
ATOM 1357 C C . THR A 1 176 ? -4.694 -1.749 5.430 1.00 98.44 176 THR A C 1
ATOM 1359 O O . THR A 1 176 ? -4.223 -0.668 5.769 1.00 98.44 176 THR A O 1
ATOM 1362 N N . ILE A 1 177 ? -5.760 -2.285 6.033 1.00 98.44 177 ILE A N 1
ATOM 1363 C CA . ILE A 1 177 ? -6.451 -1.660 7.174 1.00 98.44 177 ILE A CA 1
ATOM 1364 C C . ILE A 1 177 ? -5.459 -1.383 8.307 1.00 98.44 177 ILE A C 1
ATOM 1366 O O . ILE A 1 177 ? -5.333 -0.244 8.762 1.00 98.44 177 ILE A O 1
ATOM 1370 N N . VAL A 1 178 ? -4.706 -2.403 8.728 1.00 98.38 178 VAL A N 1
ATOM 1371 C CA . VAL A 1 178 ? -3.742 -2.262 9.827 1.00 98.38 178 VAL A CA 1
ATOM 1372 C C . VAL A 1 178 ? -2.616 -1.295 9.464 1.00 98.38 178 VAL A C 1
ATOM 1374 O O . VAL A 1 178 ? -2.270 -0.434 10.274 1.00 98.38 178 VAL A O 1
ATOM 1377 N N . ASP A 1 179 ? -2.073 -1.389 8.250 1.00 97.81 179 ASP A N 1
ATOM 1378 C CA . ASP A 1 179 ? -1.007 -0.515 7.756 1.00 97.81 179 ASP A CA 1
ATOM 1379 C C . ASP A 1 179 ? -1.426 0.958 7.766 1.00 97.81 179 ASP A C 1
ATOM 1381 O O . ASP A 1 179 ? -0.700 1.817 8.277 1.00 97.81 179 ASP A O 1
ATOM 1385 N N . CYS A 1 180 ? -2.600 1.246 7.202 1.00 97.69 180 CYS A N 1
ATOM 1386 C CA . CYS A 1 180 ? -3.101 2.599 7.031 1.00 97.69 180 CYS A CA 1
ATOM 1387 C C . CYS A 1 180 ? -3.476 3.231 8.369 1.00 97.69 180 CYS A C 1
ATOM 1389 O O . CYS A 1 180 ? -3.036 4.344 8.649 1.00 97.69 180 CYS A O 1
ATOM 1391 N N . LEU A 1 181 ? -4.204 2.515 9.231 1.00 97.69 181 LEU A N 1
ATOM 1392 C CA . LEU A 1 181 ? -4.597 3.044 10.538 1.00 97.69 181 LEU A CA 1
ATOM 1393 C C . LEU A 1 181 ? -3.405 3.173 11.492 1.00 97.69 181 LEU A C 1
ATOM 1395 O O . LEU A 1 181 ? -3.361 4.100 12.299 1.00 97.69 181 LEU A O 1
ATOM 1399 N N . CYS A 1 182 ? -2.411 2.281 11.415 1.00 96.50 182 CYS A N 1
ATOM 1400 C CA . CYS A 1 182 ? -1.230 2.376 12.275 1.00 96.50 182 CYS A CA 1
ATOM 1401 C C . CYS A 1 182 ? -0.197 3.403 11.808 1.00 96.50 182 CYS A C 1
ATOM 1403 O O . CYS A 1 182 ? 0.706 3.756 12.571 1.00 96.50 182 CYS A O 1
ATOM 1405 N N . SER A 1 183 ? -0.278 3.863 10.564 1.00 95.44 183 SER A N 1
ATOM 1406 C CA . SER A 1 183 ? 0.606 4.885 10.003 1.00 95.44 183 SER A CA 1
ATOM 1407 C C . SER A 1 183 ? -0.162 5.778 9.024 1.00 95.44 183 SER A C 1
ATOM 1409 O O . SER A 1 183 ? 0.155 5.798 7.829 1.00 95.44 183 SER A O 1
ATOM 1411 N N . PRO A 1 184 ? -1.149 6.550 9.511 1.00 94.31 184 PRO A N 1
ATOM 1412 C CA . PRO A 1 184 ? -2.019 7.370 8.666 1.00 94.31 184 PRO A CA 1
ATOM 1413 C C . PRO A 1 184 ? -1.248 8.385 7.820 1.00 94.31 184 PRO A C 1
ATOM 1415 O O . PRO A 1 184 ? -1.612 8.649 6.683 1.00 94.31 184 PRO A O 1
ATOM 1418 N N . GLN A 1 185 ? -0.116 8.891 8.309 1.00 92.88 185 GLN A N 1
ATOM 1419 C CA . GLN A 1 185 ? 0.769 9.801 7.579 1.00 92.88 185 GLN A CA 1
ATOM 1420 C C . GLN A 1 185 ? 1.343 9.202 6.287 1.00 92.88 185 GLN A C 1
ATOM 1422 O O . GLN A 1 185 ? 1.734 9.943 5.392 1.00 92.88 185 GLN A O 1
ATOM 1427 N N . ARG A 1 186 ? 1.407 7.869 6.173 1.00 93.12 186 ARG A N 1
ATOM 1428 C CA . ARG A 1 186 ? 1.778 7.191 4.921 1.00 93.12 186 ARG A CA 1
ATOM 1429 C C . ARG A 1 186 ? 0.589 7.056 3.978 1.00 93.12 186 ARG A C 1
ATOM 1431 O O . ARG A 1 186 ? 0.781 6.873 2.790 1.00 93.12 186 ARG A O 1
ATOM 1438 N N . SER A 1 187 ? -0.622 7.195 4.493 1.00 91.38 187 SER A N 1
ATOM 1439 C CA . SER A 1 187 ? -1.858 7.021 3.739 1.00 91.38 187 SER A CA 1
ATOM 1440 C C . SER A 1 187 ? -2.502 8.340 3.328 1.00 91.38 187 SER A C 1
ATOM 1442 O O . SER A 1 187 ? -3.652 8.312 2.942 1.00 91.38 187 SER A O 1
ATOM 1444 N N . GLY A 1 188 ? -1.800 9.476 3.426 1.00 88.44 188 GLY A N 1
ATOM 1445 C CA . GLY A 1 188 ? -2.356 10.807 3.135 1.00 88.44 188 GLY A CA 1
ATOM 1446 C C . GLY A 1 188 ? -2.946 11.539 4.347 1.00 88.44 188 GLY A C 1
ATOM 1447 O O . GLY A 1 188 ? -3.424 12.658 4.210 1.00 88.44 188 GLY A O 1
ATOM 1448 N N . GLY A 1 189 ? -2.870 10.950 5.542 1.00 92.62 189 GLY A N 1
ATOM 1449 C CA . GLY A 1 189 ? -3.452 11.489 6.771 1.00 92.62 189 GLY A CA 1
ATOM 1450 C C . GLY A 1 189 ? -4.478 10.538 7.381 1.00 92.62 189 GLY A C 1
ATOM 1451 O O . GLY A 1 189 ? -4.755 9.470 6.841 1.00 92.62 189 GLY A O 1
ATOM 1452 N N . ALA A 1 190 ? -5.007 10.901 8.552 1.00 93.94 190 ALA A N 1
ATOM 1453 C CA . ALA A 1 190 ? -5.965 10.052 9.258 1.00 93.94 190 ALA A CA 1
ATOM 1454 C C . ALA A 1 190 ? -7.312 9.981 8.528 1.00 93.94 190 ALA A C 1
ATOM 1456 O O . ALA A 1 190 ? -7.860 8.892 8.405 1.00 93.94 190 ALA A O 1
ATOM 1457 N N . GLU A 1 191 ? -7.788 11.103 7.983 1.00 93.06 191 GLU A N 1
ATOM 1458 C CA . GLU A 1 191 ? -9.011 11.141 7.178 1.00 93.06 191 GLU A CA 1
ATOM 1459 C C . GLU A 1 191 ? -8.905 10.239 5.944 1.00 93.06 191 GLU A C 1
ATOM 1461 O O . GLU A 1 191 ? -9.714 9.330 5.782 1.00 93.06 191 GLU A O 1
ATOM 1466 N N . GLU A 1 192 ? -7.872 10.425 5.117 1.00 93.75 192 GLU A N 1
ATOM 1467 C CA . GLU A 1 192 ? -7.661 9.608 3.914 1.00 93.75 192 GLU A CA 1
ATOM 1468 C C . GLU A 1 192 ? -7.516 8.119 4.258 1.00 93.75 192 GLU A C 1
ATOM 1470 O O . GLU A 1 192 ? -8.097 7.266 3.585 1.00 93.75 192 GLU A O 1
ATOM 1475 N N . ALA A 1 193 ? -6.792 7.797 5.339 1.00 95.81 193 ALA A N 1
ATOM 1476 C CA . ALA A 1 193 ? -6.665 6.425 5.813 1.00 95.81 193 ALA A CA 1
ATOM 1477 C C . ALA A 1 193 ? -8.035 5.820 6.142 1.00 95.81 193 ALA A C 1
ATOM 1479 O O . ALA A 1 193 ? -8.342 4.742 5.641 1.00 95.81 193 ALA A O 1
ATOM 1480 N N . VAL A 1 194 ? -8.852 6.503 6.953 1.00 96.25 194 VAL A N 1
ATOM 1481 C CA . VAL A 1 194 ? -10.174 6.021 7.387 1.00 96.25 194 VAL A CA 1
ATOM 1482 C C . VAL A 1 194 ? -11.152 5.933 6.215 1.00 96.25 194 VAL A C 1
ATOM 1484 O O . VAL A 1 194 ? -11.808 4.901 6.049 1.00 96.25 194 VAL A O 1
ATOM 1487 N N . ARG A 1 195 ? -11.217 6.961 5.361 1.00 95.38 195 ARG A N 1
ATOM 1488 C CA . ARG A 1 195 ? -12.063 6.961 4.157 1.00 95.38 195 ARG A CA 1
ATOM 1489 C C . ARG A 1 195 ? -11.712 5.801 3.235 1.00 95.38 195 ARG A C 1
ATOM 1491 O O . ARG A 1 195 ? -12.596 5.038 2.855 1.00 95.38 195 ARG A O 1
ATOM 1498 N N . GLY A 1 196 ? -10.424 5.617 2.945 1.00 95.81 196 GLY A N 1
ATOM 1499 C CA . GLY A 1 196 ? -9.975 4.567 2.040 1.00 95.81 196 GLY A CA 1
ATOM 1500 C C . GLY A 1 196 ? -10.237 3.159 2.572 1.00 95.81 196 GLY A C 1
ATOM 1501 O O . GLY A 1 196 ? -10.744 2.304 1.850 1.00 95.81 196 GLY A O 1
ATOM 1502 N N . VAL A 1 197 ? -9.934 2.896 3.848 1.00 97.06 197 VAL A N 1
ATOM 1503 C CA . VAL A 1 197 ? -10.142 1.554 4.416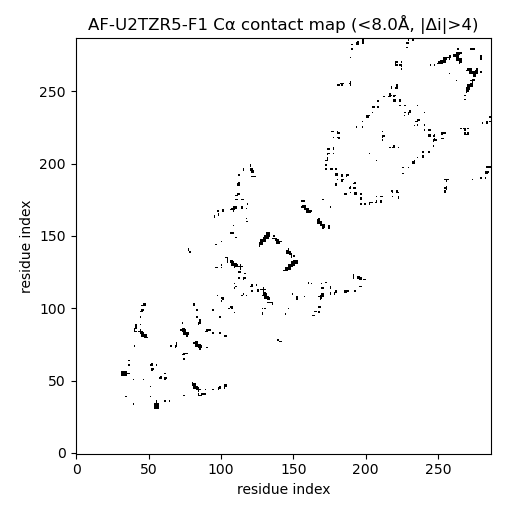 1.00 97.06 197 VAL A CA 1
ATOM 1504 C C . VAL A 1 197 ? -11.620 1.242 4.672 1.00 97.06 197 VAL A C 1
ATOM 1506 O O . VAL A 1 197 ? -12.023 0.088 4.560 1.00 97.06 197 VAL A O 1
ATOM 1509 N N . SER A 1 198 ? -12.450 2.241 4.988 1.00 96.19 198 SER A N 1
ATOM 1510 C CA . SER A 1 198 ? -13.892 2.034 5.199 1.00 96.19 198 SER A CA 1
ATOM 1511 C C . SER A 1 198 ? -14.652 1.730 3.905 1.00 96.19 198 SER A C 1
ATOM 1513 O O . SER A 1 198 ? -15.728 1.136 3.959 1.00 96.19 198 SER A O 1
ATOM 1515 N N . ALA A 1 199 ? -14.078 2.079 2.748 1.00 96.06 199 ALA A N 1
ATOM 1516 C CA . ALA A 1 199 ? -14.644 1.815 1.429 1.00 96.06 199 ALA A CA 1
ATOM 1517 C C . ALA A 1 199 ? -14.480 0.356 0.952 1.00 96.06 199 ALA A C 1
ATOM 1519 O O . ALA A 1 199 ? -15.010 -0.013 -0.099 1.00 96.06 199 ALA A O 1
ATOM 1520 N N . PHE A 1 200 ? -13.786 -0.510 1.702 1.00 95.88 200 PHE A N 1
ATOM 1521 C CA . PHE A 1 200 ? -13.824 -1.946 1.422 1.00 95.88 200 PHE A CA 1
ATOM 1522 C C . PHE A 1 200 ? -15.248 -2.497 1.589 1.00 95.88 200 PHE A C 1
ATOM 1524 O O . PHE A 1 200 ? -15.913 -2.245 2.588 1.00 95.88 200 PHE A O 1
ATOM 1531 N N . ALA A 1 201 ? -15.707 -3.298 0.624 1.00 92.56 201 ALA A N 1
ATOM 1532 C CA . ALA A 1 201 ? -17.045 -3.897 0.664 1.00 92.56 201 ALA A CA 1
ATOM 1533 C C . ALA A 1 201 ? -17.168 -5.055 1.672 1.00 92.56 201 ALA A C 1
ATOM 1535 O O . ALA A 1 201 ? -18.256 -5.359 2.140 1.00 92.56 201 ALA A O 1
ATOM 1536 N N . TYR A 1 202 ? -16.056 -5.727 1.967 1.00 92.44 202 TYR A N 1
ATOM 1537 C CA . TYR A 1 202 ? -15.989 -6.870 2.872 1.00 92.44 202 TYR A CA 1
ATOM 1538 C C . TYR A 1 202 ? -14.565 -7.013 3.411 1.00 92.44 202 TYR A C 1
ATOM 1540 O O . TYR A 1 202 ? -13.598 -6.680 2.711 1.00 92.44 202 TYR A O 1
ATOM 1548 N N . ILE A 1 203 ? -14.457 -7.560 4.620 1.00 95.38 203 ILE A N 1
ATOM 1549 C CA . ILE A 1 203 ? -13.205 -7.894 5.296 1.00 95.38 203 ILE A CA 1
ATOM 1550 C C . ILE A 1 203 ? -13.312 -9.274 5.947 1.00 95.38 203 ILE A C 1
ATOM 1552 O O . ILE A 1 203 ? -14.372 -9.656 6.437 1.00 95.38 203 ILE A O 1
ATOM 1556 N N . ASP A 1 204 ? -12.210 -10.015 5.973 1.00 96.38 204 ASP A N 1
ATOM 1557 C CA . ASP A 1 204 ? -12.096 -11.232 6.775 1.00 96.38 204 ASP A CA 1
ATOM 1558 C C . ASP A 1 204 ? -11.701 -10.856 8.215 1.00 96.38 204 ASP A C 1
ATOM 1560 O O . ASP A 1 204 ? -10.566 -10.450 8.481 1.00 96.38 204 ASP A O 1
ATOM 1564 N N . ALA A 1 205 ? -12.663 -10.932 9.138 1.00 93.88 205 ALA A N 1
ATOM 1565 C CA . ALA A 1 205 ? -12.484 -10.497 10.523 1.00 93.88 205 ALA A CA 1
ATOM 1566 C C . ALA A 1 205 ? -11.450 -11.341 11.288 1.00 93.88 205 ALA A C 1
ATOM 1568 O O . ALA A 1 205 ? -10.689 -10.788 12.085 1.00 93.88 205 ALA A O 1
ATOM 1569 N N . ASP A 1 206 ? -11.370 -12.643 11.008 1.00 93.62 206 ASP A N 1
ATOM 1570 C CA . ASP A 1 206 ? -10.414 -13.544 11.656 1.00 93.62 206 ASP A CA 1
ATOM 1571 C C . ASP A 1 206 ? -8.992 -13.248 11.165 1.00 93.62 206 ASP A C 1
ATOM 1573 O O . ASP A 1 206 ? -8.071 -13.060 11.963 1.00 93.62 206 ASP A O 1
ATOM 1577 N N . ALA A 1 207 ? -8.818 -13.091 9.847 1.00 96.81 207 ALA A N 1
ATOM 1578 C CA . ALA A 1 207 ? -7.528 -12.711 9.277 1.00 96.81 207 ALA A CA 1
ATOM 1579 C C . ALA A 1 207 ? -7.061 -11.328 9.768 1.00 96.81 207 ALA A C 1
ATOM 1581 O O . ALA A 1 207 ? -5.864 -11.110 9.976 1.00 96.81 207 ALA A O 1
ATOM 1582 N N . LEU A 1 208 ? -7.987 -10.387 9.972 1.00 97.75 208 LEU A N 1
ATOM 1583 C CA . LEU A 1 208 ? -7.683 -9.080 10.548 1.00 97.75 208 LEU A CA 1
ATOM 1584 C C . LEU A 1 208 ? -7.249 -9.189 12.015 1.00 97.75 208 LEU A C 1
ATOM 1586 O O . LEU A 1 208 ? -6.257 -8.563 12.399 1.00 97.75 208 LEU A O 1
ATOM 1590 N N . LEU A 1 209 ? -7.943 -10.002 12.816 1.00 97.12 209 LEU A N 1
ATOM 1591 C CA . LEU A 1 209 ? -7.614 -10.229 14.223 1.00 97.12 209 LEU A CA 1
ATOM 1592 C C . LEU A 1 209 ? -6.211 -10.827 14.389 1.00 97.12 209 LEU A C 1
ATOM 1594 O O . LEU A 1 209 ? -5.448 -10.373 15.247 1.00 97.12 209 LEU A O 1
ATOM 1598 N N . ASP A 1 210 ? -5.831 -11.773 13.529 1.00 97.31 210 ASP A N 1
ATOM 1599 C CA . ASP A 1 210 ? -4.488 -12.361 13.505 1.00 97.31 210 ASP A CA 1
ATOM 1600 C C . ASP A 1 210 ? -3.400 -11.304 13.262 1.00 97.31 210 ASP A C 1
ATOM 1602 O O . ASP A 1 210 ? -2.374 -11.273 13.950 1.00 97.31 210 ASP A O 1
ATOM 1606 N N . ILE A 1 211 ? -3.619 -10.406 12.294 1.00 98.12 211 ILE A N 1
ATOM 1607 C CA . ILE A 1 211 ? -2.666 -9.331 11.983 1.00 98.12 211 ILE A CA 1
ATOM 1608 C C . ILE A 1 211 ? -2.580 -8.351 13.157 1.00 98.12 211 ILE A C 1
ATOM 1610 O O . ILE A 1 211 ? -1.482 -7.978 13.571 1.00 98.12 211 ILE A O 1
ATOM 1614 N N . VAL A 1 212 ? -3.720 -7.945 13.720 1.00 98.12 212 VAL A N 1
ATOM 1615 C CA . VAL A 1 212 ? -3.770 -7.011 14.852 1.00 98.12 212 VAL A CA 1
ATOM 1616 C C . VAL A 1 212 ? -3.066 -7.580 16.082 1.00 98.12 212 VAL A C 1
ATOM 1618 O O . VAL A 1 212 ? -2.291 -6.862 16.717 1.00 98.12 212 VAL A O 1
ATOM 1621 N N . SER A 1 213 ? -3.265 -8.866 16.374 1.00 96.81 213 SER A N 1
ATOM 1622 C CA . SER A 1 213 ? -2.629 -9.563 17.499 1.00 96.81 213 SER A CA 1
ATOM 1623 C C . SER A 1 213 ? -1.103 -9.518 17.416 1.00 96.81 213 SER A C 1
ATOM 1625 O O . SER A 1 213 ? -0.428 -9.342 18.429 1.00 96.81 213 SER A O 1
ATOM 1627 N N . ALA A 1 214 ? -0.549 -9.623 16.204 1.00 96.44 214 ALA A N 1
ATOM 1628 C CA . ALA A 1 214 ? 0.890 -9.539 15.975 1.00 96.44 214 ALA A CA 1
ATOM 1629 C C . ALA A 1 214 ? 1.449 -8.109 16.116 1.00 96.44 214 ALA A C 1
ATOM 1631 O O . ALA A 1 214 ? 2.630 -7.941 16.421 1.00 96.44 214 ALA A O 1
ATOM 1632 N N . VAL A 1 215 ? 0.627 -7.075 15.895 1.00 96.06 215 VAL A N 1
ATOM 1633 C CA . VAL A 1 215 ? 1.048 -5.663 15.984 1.00 96.06 215 VAL A CA 1
ATOM 1634 C C . VAL A 1 215 ? 0.889 -5.104 17.400 1.00 96.06 215 VAL A C 1
ATOM 1636 O O . VAL A 1 215 ? 1.758 -4.369 17.873 1.00 96.06 215 VAL A O 1
ATOM 1639 N N . GLY A 1 216 ? -0.201 -5.448 18.087 1.00 96.62 216 GLY A N 1
ATOM 1640 C CA . GLY A 1 216 ? -0.405 -5.161 19.505 1.00 96.62 216 GLY A CA 1
ATOM 1641 C C . GLY A 1 216 ? -1.488 -4.118 19.834 1.00 96.62 216 GLY A C 1
ATOM 1642 O O . GLY A 1 216 ? -2.252 -3.684 18.966 1.00 96.62 216 GLY A O 1
ATOM 1643 N N . PRO A 1 217 ? -1.553 -3.668 21.104 1.00 97.25 217 PRO A N 1
ATOM 1644 C CA . PRO A 1 217 ? -2.725 -2.984 21.669 1.00 97.25 217 PRO A CA 1
ATOM 1645 C C . PRO A 1 217 ? -3.148 -1.696 20.952 1.00 97.25 217 PRO A C 1
ATOM 1647 O O . PRO A 1 217 ? -4.333 -1.387 20.856 1.00 97.25 217 PRO A O 1
ATOM 1650 N N . SER A 1 218 ? -2.191 -0.933 20.412 1.00 96.88 218 SER A N 1
ATOM 1651 C CA . SER A 1 218 ? -2.523 0.292 19.675 1.00 96.88 218 SER A CA 1
ATOM 1652 C C . SER A 1 218 ? -3.194 0.012 18.331 1.00 96.88 218 SER A C 1
ATOM 1654 O O . SER A 1 218 ? -3.963 0.857 17.877 1.00 96.88 218 SER A O 1
ATOM 1656 N N . ALA A 1 219 ? -2.889 -1.114 17.680 1.00 97.81 219 ALA A N 1
ATOM 1657 C CA . ALA A 1 219 ? -3.595 -1.531 16.474 1.00 97.81 219 ALA A CA 1
ATOM 1658 C C . ALA A 1 219 ? -5.009 -1.991 16.831 1.00 97.81 219 ALA A C 1
ATOM 1660 O O . ALA A 1 219 ? -5.952 -1.571 16.168 1.00 97.81 219 ALA A O 1
ATOM 1661 N N . ALA A 1 220 ? -5.156 -2.746 17.926 1.00 98.31 220 ALA A N 1
ATOM 1662 C CA . ALA A 1 220 ? -6.454 -3.202 18.416 1.00 98.31 220 ALA A CA 1
ATOM 1663 C C . ALA A 1 220 ? -7.411 -2.041 18.705 1.00 98.31 220 ALA A C 1
ATOM 1665 O O . ALA A 1 220 ? -8.541 -2.065 18.236 1.00 98.31 220 ALA A O 1
ATOM 1666 N N . ALA A 1 221 ? -6.942 -0.976 19.363 1.00 98.12 221 ALA A N 1
ATOM 1667 C CA . ALA A 1 221 ? -7.761 0.213 19.603 1.00 98.12 221 ALA A CA 1
ATOM 1668 C C . ALA A 1 221 ? -8.229 0.903 18.307 1.00 98.12 221 ALA A C 1
ATOM 1670 O O . ALA A 1 221 ? -9.389 1.284 18.183 1.00 98.12 221 ALA A O 1
ATOM 1671 N N . ARG A 1 222 ? -7.330 1.065 17.326 1.00 98.06 222 ARG A N 1
ATOM 1672 C CA . ARG A 1 222 ? -7.630 1.759 16.059 1.00 98.06 222 ARG A CA 1
ATOM 1673 C C . ARG A 1 222 ? -8.554 0.949 15.156 1.00 98.06 222 ARG A C 1
ATOM 1675 O O . ARG A 1 222 ? -9.498 1.495 14.598 1.00 98.06 222 ARG A O 1
ATOM 1682 N N . VAL A 1 223 ? -8.257 -0.340 15.004 1.00 98.06 223 VAL A N 1
ATOM 1683 C CA . VAL A 1 223 ? -9.057 -1.266 14.197 1.00 98.06 223 VAL A CA 1
ATOM 1684 C C . VAL A 1 223 ? -10.402 -1.513 14.860 1.00 98.06 223 VAL A C 1
ATOM 1686 O O . VAL A 1 223 ? -11.417 -1.469 14.181 1.00 98.06 223 VAL A O 1
ATOM 1689 N N . GLY A 1 224 ? -10.419 -1.701 16.178 1.00 97.50 224 GLY A N 1
ATOM 1690 C CA . GLY A 1 224 ? -11.640 -1.887 16.947 1.00 97.50 224 GLY A CA 1
ATOM 1691 C C . GLY A 1 224 ? -12.625 -0.740 16.765 1.00 97.50 224 GLY A C 1
ATOM 1692 O O . GLY A 1 224 ? -13.783 -0.990 16.453 1.00 97.50 224 GLY A O 1
ATOM 1693 N N . TRP A 1 225 ? -12.153 0.509 16.849 1.00 97.25 225 TRP A N 1
ATOM 1694 C CA . TRP A 1 225 ? -12.991 1.680 16.579 1.00 97.25 225 TRP A CA 1
ATOM 1695 C C . TRP A 1 225 ? -13.631 1.636 15.184 1.00 97.25 225 TRP A C 1
ATOM 1697 O O . TRP A 1 225 ? -14.845 1.785 15.066 1.00 97.25 225 TRP A O 1
ATOM 1707 N N . LEU A 1 226 ? -12.846 1.351 14.139 1.00 96.75 226 LEU A N 1
ATOM 1708 C CA . LEU A 1 226 ? -13.376 1.222 12.780 1.00 96.75 226 LEU A CA 1
ATOM 1709 C C . LEU A 1 226 ? -14.388 0.071 12.659 1.00 96.75 226 LEU A C 1
ATOM 1711 O O . LEU A 1 226 ? -15.421 0.231 12.013 1.00 96.75 226 LEU A O 1
ATOM 1715 N N . LEU A 1 227 ? -14.101 -1.087 13.261 1.00 96.31 227 LEU A N 1
ATOM 1716 C CA . LEU A 1 227 ? -14.991 -2.247 13.212 1.00 96.31 227 LEU A CA 1
ATOM 1717 C C . LEU A 1 227 ? -16.293 -2.015 13.980 1.00 96.31 227 LEU A C 1
ATOM 1719 O O . LEU A 1 227 ? -17.319 -2.517 13.537 1.00 96.31 227 LEU A O 1
ATOM 1723 N N . THR A 1 228 ? -16.280 -1.253 15.078 1.00 95.81 228 THR A N 1
ATOM 1724 C CA . THR A 1 228 ? -17.508 -0.833 15.773 1.00 95.81 228 THR A CA 1
ATOM 1725 C C . THR A 1 228 ? -18.398 -0.021 14.833 1.00 95.81 228 THR A C 1
ATOM 1727 O O . THR A 1 228 ? -19.579 -0.325 14.688 1.00 95.81 228 THR A O 1
ATOM 1730 N N . GLU A 1 229 ? -17.826 0.959 14.133 1.00 94.06 229 GLU A N 1
ATOM 1731 C CA . GLU A 1 229 ? -18.568 1.816 13.202 1.00 94.06 229 GLU A CA 1
ATOM 1732 C C . GLU A 1 229 ? -19.050 1.070 11.947 1.00 94.06 229 GLU A C 1
ATOM 1734 O O . GLU A 1 229 ? -20.114 1.372 11.407 1.00 94.06 229 GLU A O 1
ATOM 1739 N N . LYS A 1 230 ? -18.293 0.065 11.491 1.00 94.00 230 LYS A N 1
ATOM 1740 C CA . LYS A 1 230 ? -18.609 -0.774 10.321 1.00 94.00 230 LYS A CA 1
ATOM 1741 C C . LYS A 1 230 ? -19.260 -2.111 10.686 1.00 94.00 230 LYS A C 1
ATOM 1743 O O . LYS A 1 230 ? -19.373 -2.980 9.822 1.00 94.00 230 LYS A O 1
ATOM 1748 N N . ALA A 1 231 ? -19.699 -2.295 11.934 1.00 93.44 231 ALA A N 1
ATOM 1749 C CA . ALA A 1 231 ? -20.132 -3.601 12.430 1.00 93.44 231 ALA A CA 1
ATOM 1750 C C . ALA A 1 231 ? -21.290 -4.186 11.612 1.00 93.44 231 ALA A C 1
ATOM 1752 O O . ALA A 1 231 ? -21.285 -5.371 11.284 1.00 93.44 231 ALA A O 1
ATOM 1753 N N . VAL A 1 232 ? -22.256 -3.340 11.241 1.00 92.56 232 VAL A N 1
ATOM 1754 C CA . VAL A 1 232 ? -23.402 -3.743 10.416 1.00 92.56 232 VAL A CA 1
ATOM 1755 C C . VAL A 1 232 ? -22.954 -4.063 8.988 1.00 92.56 232 VAL A C 1
ATOM 1757 O O . VAL A 1 232 ? -23.224 -5.164 8.511 1.00 92.56 232 VAL A O 1
ATOM 1760 N N . ASP A 1 233 ? -22.226 -3.146 8.345 1.00 93.06 233 ASP A N 1
ATOM 1761 C CA . ASP A 1 233 ? -21.814 -3.240 6.935 1.00 93.06 233 ASP A CA 1
ATOM 1762 C C . ASP A 1 233 ? -20.895 -4.437 6.654 1.00 93.06 233 ASP A C 1
ATOM 1764 O O . ASP A 1 233 ? -20.989 -5.069 5.606 1.00 93.06 233 ASP A O 1
ATOM 1768 N N . TRP A 1 234 ? -19.992 -4.750 7.585 1.00 95.06 234 TRP A N 1
ATOM 1769 C CA . TRP A 1 234 ? -19.030 -5.850 7.455 1.00 95.06 234 TRP A CA 1
ATOM 1770 C C . TRP A 1 234 ? -19.440 -7.107 8.222 1.00 95.06 234 TRP A C 1
ATOM 1772 O O . TRP A 1 234 ? -18.670 -8.064 8.270 1.00 95.06 234 TRP A O 1
ATOM 1782 N N . HIS A 1 235 ? -20.643 -7.113 8.806 1.00 94.12 235 HIS A N 1
ATOM 1783 C CA . HIS A 1 235 ? -21.176 -8.220 9.603 1.00 94.12 235 HIS A CA 1
ATOM 1784 C C . HIS A 1 235 ? -20.198 -8.682 10.697 1.00 94.12 235 HIS A C 1
ATOM 1786 O O . HIS A 1 235 ? -19.967 -9.876 10.893 1.00 94.12 235 HIS A O 1
ATOM 1792 N N . VAL A 1 236 ? -19.601 -7.718 11.403 1.00 94.94 236 VAL A N 1
ATOM 1793 C CA . VAL A 1 236 ? -18.613 -7.988 12.450 1.00 94.94 236 VAL A CA 1
ATOM 1794 C C . VAL A 1 236 ? -19.316 -8.601 13.655 1.00 94.94 236 VAL A C 1
ATOM 1796 O O . VAL A 1 236 ? -20.206 -7.996 14.253 1.00 94.94 236 VAL A O 1
ATOM 1799 N N . ALA A 1 237 ? -18.888 -9.802 14.028 1.00 94.69 237 ALA A N 1
ATOM 1800 C CA . ALA A 1 237 ? -19.419 -10.500 15.186 1.00 94.69 237 ALA A CA 1
ATOM 1801 C C . ALA A 1 237 ? -19.003 -9.792 16.499 1.00 94.69 237 ALA A C 1
ATOM 1803 O O . ALA A 1 237 ? -17.848 -9.359 16.615 1.00 94.69 237 ALA A O 1
ATOM 1804 N N . PRO A 1 238 ? -19.886 -9.682 17.512 1.00 95.69 238 PRO A N 1
ATOM 1805 C CA . PRO A 1 238 ? -19.548 -9.074 18.804 1.00 95.69 238 PRO A CA 1
ATOM 1806 C C . PRO A 1 238 ? -18.323 -9.702 19.482 1.00 95.69 238 PRO A C 1
ATOM 1808 O O . PRO A 1 238 ? -17.567 -9.012 20.164 1.00 95.69 238 PRO A O 1
ATOM 1811 N N . GLU A 1 239 ? -18.094 -10.996 19.262 1.00 96.44 239 GLU A N 1
ATOM 1812 C CA . GLU A 1 239 ? -16.956 -11.751 19.786 1.00 96.44 239 GLU A CA 1
ATOM 1813 C C . GLU A 1 239 ? -15.626 -11.237 19.219 1.00 96.44 239 GLU A C 1
ATOM 1815 O O . GLU A 1 239 ? -14.635 -11.173 19.943 1.00 96.44 239 GLU A O 1
ATOM 1820 N N . CYS A 1 240 ? -15.609 -10.804 17.952 1.00 95.88 240 CYS A N 1
ATOM 1821 C CA . CYS A 1 240 ? -14.434 -10.192 17.331 1.00 95.88 240 CYS A CA 1
ATOM 1822 C C . CYS A 1 240 ? -14.098 -8.850 18.004 1.00 95.88 240 CYS A C 1
ATOM 1824 O O . CYS A 1 240 ? -12.946 -8.600 18.368 1.00 95.88 240 CYS A O 1
ATOM 1826 N N . LEU A 1 241 ? -15.111 -8.010 18.251 1.00 97.12 241 LEU A N 1
ATOM 1827 C CA . LEU A 1 241 ? -14.927 -6.747 18.975 1.00 97.12 241 LEU A CA 1
ATOM 1828 C C . LEU A 1 241 ? -14.459 -6.993 20.413 1.00 97.12 241 LEU A C 1
ATOM 1830 O O . LEU A 1 241 ? -13.588 -6.278 20.905 1.00 97.12 241 LEU A O 1
ATOM 1834 N N . GLN A 1 242 ? -15.000 -8.012 21.083 1.00 97.50 242 GLN A N 1
ATOM 1835 C CA . GLN A 1 242 ? -14.572 -8.371 22.431 1.00 97.50 242 GLN A CA 1
ATOM 1836 C C . GLN A 1 242 ? -13.116 -8.853 22.456 1.00 97.50 242 GLN A C 1
ATOM 1838 O O . GLN A 1 242 ? -12.346 -8.389 23.292 1.00 97.50 242 GLN A O 1
ATOM 1843 N N . ALA A 1 243 ? -12.703 -9.690 21.502 1.00 97.75 243 ALA A N 1
ATOM 1844 C CA . ALA A 1 243 ? -11.317 -10.140 21.398 1.00 97.75 243 ALA A CA 1
ATOM 1845 C C . ALA A 1 243 ? -10.339 -8.963 21.235 1.00 97.75 243 ALA A C 1
ATOM 1847 O O . ALA A 1 243 ? -9.285 -8.937 21.869 1.00 97.75 243 ALA A O 1
ATOM 1848 N N . LEU A 1 244 ? -10.698 -7.948 20.442 1.00 97.62 244 LEU A N 1
ATOM 1849 C CA . LEU A 1 244 ? -9.904 -6.723 20.313 1.00 97.62 244 LEU A CA 1
ATOM 1850 C C . LEU A 1 244 ? -9.887 -5.897 21.606 1.00 97.62 244 LEU A C 1
ATOM 1852 O O . LEU A 1 244 ? -8.845 -5.343 21.963 1.00 97.62 244 LEU A O 1
ATOM 1856 N N . LYS A 1 245 ? -11.010 -5.823 22.330 1.00 97.12 245 LYS A N 1
ATOM 1857 C CA . LYS A 1 245 ? -11.080 -5.150 23.639 1.00 97.12 245 LYS A CA 1
ATOM 1858 C C . LYS A 1 245 ? -10.196 -5.824 24.684 1.00 97.12 245 LYS A C 1
ATOM 1860 O O . LYS A 1 245 ? -9.573 -5.139 25.488 1.00 97.12 245 LYS A O 1
ATOM 1865 N N . ASP A 1 246 ? -10.082 -7.143 24.647 1.00 97.31 246 ASP A N 1
ATOM 1866 C CA . ASP A 1 246 ? -9.228 -7.875 25.583 1.00 97.31 246 ASP A CA 1
ATOM 1867 C C . ASP A 1 246 ? -7.729 -7.617 25.319 1.00 97.31 246 ASP A C 1
ATOM 1869 O O . ASP A 1 246 ? -6.899 -7.777 26.216 1.00 97.31 246 ASP A O 1
ATOM 1873 N N . MET A 1 247 ? -7.368 -7.152 24.115 1.00 96.56 247 MET A N 1
ATOM 1874 C CA . MET A 1 247 ? -5.996 -6.758 23.767 1.00 96.56 247 MET A CA 1
ATOM 1875 C C . MET A 1 247 ? -5.633 -5.334 24.203 1.00 96.56 247 MET A C 1
ATOM 1877 O O . MET A 1 247 ? -4.442 -5.019 24.305 1.00 96.56 247 MET A O 1
ATOM 1881 N N . ILE A 1 248 ? -6.608 -4.440 24.410 1.00 96.38 248 ILE A N 1
ATOM 1882 C CA . ILE A 1 248 ? -6.302 -3.042 24.736 1.00 96.38 248 ILE A CA 1
ATOM 1883 C C . ILE A 1 248 ? -5.885 -2.889 26.206 1.00 96.38 248 ILE A C 1
ATOM 1885 O O . ILE A 1 248 ? -6.534 -3.352 27.139 1.00 96.38 248 ILE A O 1
ATOM 1889 N N . GLY A 1 249 ? -4.773 -2.187 26.423 1.00 92.31 249 GLY A N 1
ATOM 1890 C CA . GLY A 1 249 ? -4.276 -1.807 27.745 1.00 92.31 249 GLY A CA 1
ATOM 1891 C C . GLY A 1 249 ? -4.885 -0.492 28.237 1.00 92.31 249 GLY A C 1
ATOM 1892 O O . GLY A 1 249 ? -5.925 -0.044 27.757 1.00 92.31 249 GLY A O 1
ATOM 1893 N N . SER A 1 250 ? -4.226 0.176 29.187 1.00 88.88 250 SER A N 1
ATOM 1894 C CA . SER A 1 250 ? -4.741 1.390 29.850 1.00 88.88 250 SER A CA 1
ATOM 1895 C C . SER A 1 250 ? -4.938 2.612 28.939 1.00 88.88 250 SER A C 1
ATOM 1897 O O . SER A 1 250 ? -5.663 3.525 29.323 1.00 88.88 250 SER A O 1
ATOM 1899 N N . GLY A 1 251 ? -4.332 2.645 27.745 1.00 87.88 251 GLY A N 1
ATOM 1900 C CA . GLY A 1 251 ? -4.389 3.801 26.842 1.00 87.88 251 GLY A CA 1
ATOM 1901 C C . GLY A 1 251 ? -3.730 5.070 27.426 1.00 87.88 251 GLY A C 1
ATOM 1902 O O . GLY A 1 251 ? -2.960 4.969 28.387 1.00 87.88 251 GLY A O 1
ATOM 1903 N N . PRO A 1 252 ? -4.007 6.263 26.860 1.00 91.75 252 PRO A N 1
ATOM 1904 C CA . PRO A 1 252 ? -4.796 6.486 25.648 1.00 91.75 252 PRO A CA 1
ATOM 1905 C C . PRO A 1 252 ? -4.004 6.165 24.372 1.00 91.75 252 PRO A C 1
ATOM 1907 O O . PRO A 1 252 ? -2.803 6.427 24.271 1.00 91.75 252 PRO A O 1
ATOM 1910 N N . TYR A 1 253 ? -4.699 5.633 23.373 1.00 95.38 253 TYR A N 1
ATOM 1911 C CA . TYR A 1 253 ? -4.182 5.431 22.022 1.00 95.38 253 TYR A CA 1
ATOM 1912 C C . TYR A 1 253 ? -4.510 6.640 21.141 1.00 95.38 253 TYR A C 1
ATOM 1914 O O . TYR A 1 253 ? -5.367 7.452 21.482 1.00 95.38 253 TYR A O 1
ATOM 1922 N N . ARG A 1 254 ? -3.830 6.785 19.998 1.00 95.06 254 ARG A N 1
ATOM 1923 C CA . ARG A 1 254 ? -4.082 7.878 19.042 1.00 95.06 254 ARG A CA 1
ATOM 1924 C C . ARG A 1 254 ? -4.237 7.343 17.633 1.00 95.06 254 ARG A C 1
ATOM 1926 O O . ARG A 1 254 ? -3.387 6.560 17.196 1.00 95.06 254 ARG A O 1
ATOM 1933 N N . LEU A 1 255 ? -5.263 7.793 16.918 1.00 92.81 255 LEU A N 1
ATOM 1934 C CA . LEU A 1 255 ? -5.442 7.450 15.508 1.00 92.81 255 LEU A CA 1
ATOM 1935 C C . LEU A 1 255 ? -4.456 8.215 14.614 1.00 92.81 255 LEU A C 1
ATOM 1937 O O . LEU A 1 255 ? -3.876 7.617 13.722 1.00 92.81 255 LEU A O 1
ATOM 1941 N N . GLY A 1 256 ? -4.181 9.486 14.910 1.00 89.25 256 GLY A N 1
ATOM 1942 C CA . GLY A 1 256 ? -3.230 10.323 14.175 1.00 89.25 256 GLY A CA 1
ATOM 1943 C C . GLY A 1 256 ? -2.862 11.598 14.945 1.00 89.25 256 GLY A C 1
ATOM 1944 O O . GLY A 1 256 ? -3.284 11.754 16.094 1.00 89.25 256 GLY A O 1
ATOM 1945 N N . PRO A 1 257 ? -2.046 12.493 14.360 1.00 83.62 257 PRO A N 1
ATOM 1946 C CA . PRO A 1 257 ? -1.853 13.838 14.903 1.00 83.62 257 PRO A CA 1
ATOM 1947 C C . PRO A 1 257 ? -3.166 14.636 14.844 1.00 83.62 257 PRO A C 1
ATOM 1949 O O . PRO A 1 257 ? -3.997 14.378 13.979 1.00 83.62 257 PRO A O 1
ATOM 1952 N N . ALA A 1 258 ? -3.342 15.602 15.748 1.00 79.75 258 ALA A N 1
ATOM 1953 C CA . ALA A 1 258 ? -4.520 16.471 15.750 1.00 79.75 258 ALA A CA 1
ATOM 1954 C C . ALA A 1 258 ? -4.565 17.368 14.499 1.00 79.75 258 ALA A C 1
ATOM 1956 O O . ALA A 1 258 ? -3.526 17.882 14.077 1.00 79.75 258 ALA A O 1
ATOM 1957 N N . CYS A 1 259 ? -5.763 17.616 13.966 1.00 73.62 259 CYS A N 1
ATOM 1958 C CA . CYS A 1 259 ? -5.989 18.443 12.772 1.00 73.62 259 CYS A CA 1
ATOM 1959 C C . CYS A 1 259 ? -6.058 19.960 13.064 1.00 73.62 259 CYS A C 1
ATOM 1961 O O . CYS A 1 259 ? -6.501 20.740 12.229 1.00 73.62 259 CYS A O 1
ATOM 1963 N N . GLY A 1 260 ? -5.609 20.404 14.245 1.00 65.56 260 GLY A N 1
ATOM 1964 C CA . GLY A 1 260 ? -5.620 21.818 14.654 1.00 65.56 260 GLY A CA 1
ATOM 1965 C C . GLY A 1 260 ? -6.940 22.311 15.266 1.00 65.56 260 GLY A C 1
ATOM 1966 O O . GLY A 1 260 ? -6.990 23.450 15.727 1.00 65.56 260 GLY A O 1
ATOM 1967 N N . GLY A 1 261 ? -7.970 21.459 15.314 1.00 72.00 261 GLY A N 1
ATOM 1968 C CA . GLY A 1 261 ? -9.247 21.672 16.006 1.00 72.00 261 GLY A CA 1
ATOM 1969 C C . GLY A 1 261 ? -9.397 20.841 17.295 1.00 72.00 261 GLY A C 1
ATOM 1970 O O . GLY A 1 261 ? -8.419 20.244 17.763 1.00 72.00 261 GLY A O 1
ATOM 1971 N N . PRO A 1 262 ? -10.600 20.811 17.906 1.00 78.38 262 PRO A N 1
ATOM 1972 C CA . PRO A 1 262 ? -10.877 19.943 19.048 1.00 78.38 262 PRO A CA 1
ATOM 1973 C C . PRO A 1 262 ? -10.726 18.467 18.659 1.00 78.38 262 PRO A C 1
ATOM 1975 O O . PRO A 1 262 ? -11.203 18.035 17.617 1.00 78.38 262 PRO A O 1
ATOM 1978 N N . THR A 1 263 ? -10.069 17.683 19.511 1.00 88.50 263 THR A N 1
ATOM 1979 C CA . THR A 1 263 ? -9.925 16.237 19.307 1.00 88.50 263 THR A CA 1
ATOM 1980 C C . THR A 1 263 ? -11.097 15.483 19.917 1.00 88.50 263 THR A C 1
ATOM 1982 O O . THR A 1 263 ? -11.476 15.762 21.057 1.00 88.50 263 THR A O 1
ATOM 1985 N N . GLY A 1 264 ? -11.595 14.482 19.205 1.00 91.00 264 GLY A N 1
ATOM 1986 C CA . GLY A 1 264 ? -12.554 13.505 19.696 1.00 91.00 264 GLY A CA 1
ATOM 1987 C C . GLY A 1 264 ? -11.924 12.433 20.586 1.00 91.00 264 GLY A C 1
ATOM 1988 O O . GLY A 1 264 ? -10.696 12.271 20.649 1.00 91.00 264 GLY A O 1
ATOM 1989 N N . PHE A 1 265 ? -12.770 11.683 21.285 1.00 93.81 265 PHE A N 1
ATOM 1990 C CA . PHE A 1 265 ? -12.358 10.580 22.137 1.00 93.81 265 PHE A CA 1
ATOM 1991 C C . PHE A 1 265 ? -13.381 9.440 22.149 1.00 93.81 265 PHE A C 1
ATOM 1993 O O . PHE A 1 265 ? -14.441 9.523 22.765 1.00 93.81 265 PHE A O 1
ATOM 2000 N N . SER A 1 266 ? -12.988 8.298 21.586 1.00 94.38 266 SER A N 1
ATOM 2001 C CA . SER A 1 266 ? -13.722 7.049 21.768 1.00 94.38 266 SER A CA 1
ATOM 2002 C C . SER A 1 266 ? -13.361 6.430 23.118 1.00 94.38 266 SER A C 1
ATOM 2004 O O . SER A 1 266 ? -12.284 5.850 23.286 1.00 94.38 266 SER A O 1
ATOM 2006 N N . ALA A 1 267 ? -14.274 6.536 24.087 1.00 93.94 267 ALA A N 1
ATOM 2007 C CA . ALA A 1 267 ? -14.094 5.959 25.419 1.00 93.94 267 ALA A CA 1
ATOM 2008 C C . ALA A 1 267 ? -14.002 4.425 25.391 1.00 93.94 267 ALA A C 1
ATOM 2010 O O . ALA A 1 267 ? -13.190 3.847 26.115 1.00 93.94 267 ALA A O 1
ATOM 2011 N N . GLU A 1 268 ? -14.785 3.781 24.521 1.00 94.31 268 GLU A N 1
ATOM 2012 C CA . GLU A 1 268 ? -14.801 2.326 24.335 1.00 94.31 268 GLU A CA 1
ATOM 2013 C C . GLU A 1 268 ? -13.424 1.785 23.938 1.00 94.31 268 GLU A C 1
ATOM 2015 O O . GLU A 1 268 ? -12.952 0.802 24.506 1.00 94.31 268 GLU A O 1
ATOM 2020 N N . TRP A 1 269 ? -12.748 2.477 23.019 1.00 96.88 269 TRP A N 1
ATOM 2021 C CA . TRP A 1 269 ? -11.448 2.066 22.488 1.00 96.88 269 TRP A CA 1
ATOM 2022 C C . TRP A 1 269 ? -10.268 2.816 23.107 1.00 96.88 269 TRP A C 1
ATOM 2024 O O . TRP A 1 269 ? -9.118 2.605 22.716 1.00 96.88 269 TRP A O 1
ATOM 2034 N N . ARG A 1 270 ? -10.535 3.698 24.082 1.00 96.19 270 ARG A N 1
ATOM 2035 C CA . ARG A 1 270 ? -9.548 4.595 24.709 1.00 96.19 270 ARG A CA 1
ATOM 2036 C C . ARG A 1 270 ? -8.719 5.334 23.653 1.00 96.19 270 ARG A C 1
ATOM 2038 O O . ARG A 1 270 ? -7.501 5.476 23.795 1.00 96.19 270 ARG A O 1
ATOM 2045 N N . LEU A 1 271 ? -9.374 5.746 22.570 1.00 96.62 271 LEU A N 1
ATOM 2046 C CA . LEU A 1 271 ? -8.742 6.231 21.350 1.00 96.62 271 LEU A CA 1
ATOM 2047 C C . LEU A 1 271 ? -9.025 7.719 21.172 1.00 96.62 271 LEU A C 1
ATOM 2049 O O . LEU A 1 271 ? -10.171 8.133 21.038 1.00 96.62 271 LEU A O 1
ATOM 2053 N N . ILE 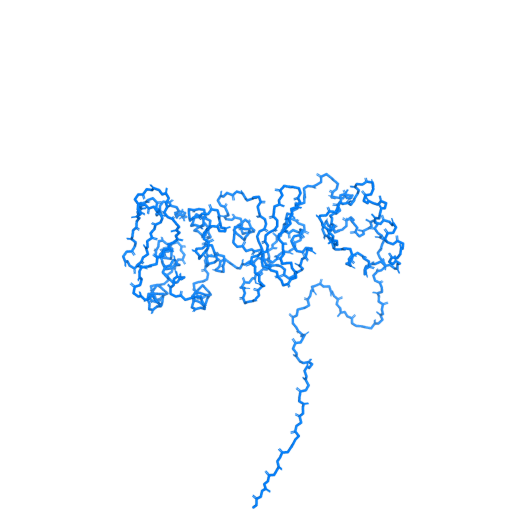A 1 272 ? -7.961 8.514 21.133 1.00 95.38 272 ILE A N 1
ATOM 2054 C CA . ILE A 1 272 ? -8.023 9.924 20.756 1.00 95.38 272 ILE A CA 1
ATOM 2055 C C . ILE A 1 272 ? -8.114 10.005 19.233 1.00 95.38 272 ILE A C 1
ATOM 2057 O O . ILE A 1 272 ? -7.246 9.478 18.517 1.00 95.38 272 ILE A O 1
ATOM 2061 N N . LEU A 1 273 ? -9.153 10.686 18.767 1.00 94.12 273 LEU A N 1
ATOM 2062 C CA . LEU A 1 273 ? -9.402 10.962 17.363 1.00 94.12 273 LEU A CA 1
ATOM 2063 C C . LEU A 1 273 ? -8.746 12.300 16.979 1.00 94.12 273 LEU A C 1
ATOM 2065 O O . LEU A 1 273 ? -8.625 13.201 17.811 1.00 94.12 273 LEU A O 1
ATOM 2069 N N . PRO A 1 274 ? -8.248 12.425 15.741 1.00 90.38 274 PRO A N 1
ATOM 2070 C CA . PRO A 1 274 ? -7.556 13.627 15.268 1.00 90.38 274 PRO A CA 1
ATOM 2071 C C . PRO A 1 274 ? -8.477 14.849 15.121 1.00 90.38 274 PRO A C 1
ATOM 2073 O O . PRO A 1 274 ? -7.972 15.971 15.085 1.00 90.38 274 PRO A O 1
ATOM 2076 N N . ASP A 1 275 ? -9.788 14.616 15.062 1.00 90.12 275 ASP A N 1
ATOM 2077 C CA . ASP A 1 275 ? -10.855 15.610 14.963 1.00 90.12 275 ASP A CA 1
ATOM 2078 C C . ASP A 1 275 ? -12.018 15.215 15.886 1.00 90.12 275 ASP A C 1
ATOM 2080 O O . ASP A 1 275 ? -11.966 14.141 16.498 1.00 90.12 275 ASP A O 1
ATOM 2084 N N . ALA A 1 276 ? -13.035 16.068 16.009 1.00 87.25 276 ALA A N 1
ATOM 2085 C CA . ALA A 1 276 ? -14.225 15.821 16.819 1.00 87.25 276 ALA A CA 1
ATOM 2086 C C . ALA A 1 276 ? -14.912 14.496 16.440 1.00 87.25 276 ALA A C 1
ATOM 2088 O O . ALA A 1 276 ? -14.836 14.051 15.296 1.00 87.25 276 ALA A O 1
ATOM 2089 N N . ASP A 1 277 ? -15.612 13.873 17.394 1.00 82.31 277 ASP A N 1
ATOM 2090 C CA . ASP A 1 277 ? -16.199 12.534 17.213 1.00 82.31 277 ASP A CA 1
ATOM 2091 C C . ASP A 1 277 ? -17.126 12.449 15.990 1.00 82.31 277 ASP A C 1
ATOM 2093 O O . ASP A 1 277 ? -17.042 11.499 15.210 1.00 82.31 277 ASP A O 1
ATOM 2097 N N . GLU A 1 278 ? -17.975 13.462 15.791 1.00 83.69 278 GLU A N 1
ATOM 2098 C CA . GLU A 1 278 ? -18.887 13.549 14.643 1.00 83.69 278 GLU A CA 1
ATOM 2099 C C . GLU A 1 278 ? -18.127 13.652 13.314 1.00 83.69 278 GLU A C 1
ATOM 2101 O O . GLU A 1 278 ? -18.453 12.949 12.357 1.00 83.69 278 GLU A O 1
ATOM 2106 N N . GLU A 1 279 ? -17.078 14.476 13.274 1.00 86.56 279 GLU A N 1
ATOM 2107 C CA . GLU A 1 279 ? -16.262 14.687 12.079 1.00 86.56 279 GLU A CA 1
ATOM 2108 C C . GLU A 1 279 ? -15.489 13.416 11.719 1.00 86.56 279 GLU A C 1
ATOM 2110 O O . GLU A 1 279 ? -15.591 12.926 10.596 1.00 86.56 279 GLU A O 1
ATOM 2115 N N . ALA A 1 280 ? -14.806 12.803 12.688 1.00 83.44 280 ALA A N 1
ATOM 2116 C CA . ALA A 1 280 ? -14.073 11.557 12.484 1.00 83.44 280 ALA A CA 1
ATOM 2117 C C . ALA A 1 280 ? -14.988 10.395 12.050 1.00 83.44 280 ALA A C 1
ATOM 2119 O O . ALA A 1 280 ? -14.578 9.545 11.257 1.00 83.44 280 ALA A O 1
ATOM 2120 N N . SER A 1 281 ? -16.234 10.369 12.532 1.00 84.44 281 SER A N 1
ATOM 2121 C CA . SER A 1 281 ? -17.240 9.385 12.108 1.00 84.44 281 SER A CA 1
ATOM 2122 C C . SER A 1 281 ? -17.750 9.653 10.687 1.00 84.44 281 SER A C 1
ATOM 2124 O O . SER A 1 281 ? -18.071 8.712 9.963 1.00 84.44 281 SER A O 1
ATOM 2126 N N . SER A 1 282 ? -17.771 10.914 10.240 1.00 88.12 282 SER A N 1
ATOM 2127 C CA . SER A 1 282 ? -18.151 11.294 8.867 1.00 88.12 282 SER A CA 1
ATOM 2128 C C . SER A 1 282 ? -17.170 10.786 7.796 1.00 88.12 282 SER A C 1
ATOM 2130 O O . SER A 1 282 ? -17.499 10.710 6.607 1.00 88.12 282 SER A O 1
ATOM 2132 N N . TRP A 1 283 ? -15.955 10.416 8.206 1.00 90.06 283 TRP A N 1
ATOM 2133 C CA . TRP A 1 283 ? -14.941 9.835 7.327 1.00 90.06 283 TRP A CA 1
ATOM 2134 C C . TRP A 1 283 ? -15.249 8.384 6.961 1.00 90.06 283 TRP A C 1
ATOM 2136 O O . TRP A 1 283 ? -14.656 7.836 6.034 1.00 90.06 283 TRP A O 1
ATOM 2146 N N . ILE A 1 284 ? -16.167 7.740 7.677 1.00 89.88 284 ILE A N 1
ATOM 2147 C CA . ILE A 1 284 ? -16.496 6.338 7.470 1.00 89.88 284 ILE A CA 1
ATOM 2148 C C . ILE A 1 284 ? -17.538 6.226 6.364 1.00 89.88 284 ILE A C 1
ATOM 2150 O O . ILE A 1 284 ? -18.678 6.671 6.495 1.00 89.88 284 ILE A O 1
ATOM 2154 N N . THR A 1 285 ? -17.144 5.591 5.263 1.00 80.44 285 THR A N 1
ATOM 2155 C CA . THR A 1 285 ? -18.041 5.337 4.135 1.00 80.44 285 THR A CA 1
ATOM 2156 C C . THR A 1 285 ? -19.034 4.238 4.511 1.00 80.44 285 THR A C 1
ATOM 2158 O O . THR A 1 285 ? -18.642 3.094 4.769 1.00 80.44 285 THR A O 1
ATOM 2161 N N . ARG A 1 286 ? -20.324 4.582 4.533 1.00 77.00 286 ARG A N 1
ATOM 2162 C CA . ARG A 1 286 ? -21.439 3.650 4.756 1.00 77.00 286 ARG A CA 1
ATOM 2163 C C . ARG A 1 286 ? -22.030 3.250 3.402 1.00 77.00 286 ARG A C 1
ATOM 2165 O O . ARG A 1 286 ? -22.229 4.118 2.551 1.00 77.00 286 ARG A O 1
ATOM 2172 N N . SER A 1 287 ? -22.215 1.949 3.195 1.00 62.03 287 SER A N 1
ATOM 2173 C CA . SER A 1 287 ? -22.704 1.339 1.945 1.00 62.03 287 SER A CA 1
ATOM 2174 C C . SER A 1 287 ? -24.201 1.083 1.966 1.00 62.03 287 SER A C 1
ATOM 2176 O O . SER A 1 287 ? -24.691 0.698 3.047 1.00 62.03 287 SER A O 1
#

Sequence (287 aa):
MDVIVRVDAINVKKLLTYYRNPCISFGLRGNICNMKFTEYISKHQAFTTGALMAAMDSPVAAEQQLREAVRRGSVERVRRGLLVSNHGRFEGAGVDPYDVAAAADPGAVLSYHSALEAHGVAHNVGFECQFRSDTVRKPFEFRGIRYVPCGLVGDARSALIRGKSSRKRAATREQTIVDCLCSPQRSGGAEEAVRGVSAFAYIDADALLDIVSAVGPSAAARVGWLLTEKAVDWHVAPECLQALKDMIGSGPYRLGPACGGPTGFSAEWRLILPDADEEASSWITRS

Foldseek 3Di:
DDDDDDDDDDDPPPPPPDDDDPPDDDDDDDDLLDDDLLRVLQQQFKAFLVVSLSNHPHSVVSVVVVVVCCVVVQKDDQDHGMIGGCHDVNPVNDDDVQSSVCRQPVLKAFAAQRLLVLVVQQPDDDLEREIADPRDDDWGDDPSRIYHHPYHPPPFAWDFGDDPNDTGIYGDLLSRLLRCQVCVVSNVHLLRSQLSSLSDQEDDLVVNLVVDVVVFLLSLLRVLVSCVLCCPRHVPDVVSSVSSLVGHDPDQHESGDAPPEDWDADPSSSYIYNYHPVVSSVSRDDD